Protein AF-A0A965Y4S5-F1 (afdb_monomer)

Radius of gyration: 20.22 Å; Cα contacts (8 Å, |Δi|>4): 336; chains: 1; bounding box: 55×34×56 Å

Secondary structure (DSSP, 8-state):
-HHHHHHHHHHHHHHHHHHTT------EE--HHHHHHSPPPTT--EE---GGGT--HHHHHHHS-STT----EEEEEEE-SSSSEEEES--TTTS-S----SSTT--SSS-EESS-TT-B--EE-SS-EEEEPPTT------TT-EEEEE-S-HHHHHTT-SEEEEEETTEEEEEEE-TTTT---

Solvent-accessible surface area (backbone atoms only — not comparable to full-atom values): 10701 Å² total; per-residue (Å²): 111,72,50,60,53,54,51,50,53,50,39,52,52,44,51,54,39,41,77,70,74,40,88,65,92,74,34,73,46,67,39,42,70,39,66,75,74,49,85,84,59,88,71,57,71,45,76,57,60,66,58,68,84,28,29,19,45,17,55,19,56,67,73,74,46,64,84,67,40,69,43,62,46,83,31,36,28,72,43,63,93,45,99,46,38,41,31,31,64,44,8,42,69,58,35,52,80,77,59,48,82,64,76,71,40,42,42,75,53,55,21,25,32,65,95,44,65,91,41,38,27,74,45,75,43,64,55,32,23,28,33,67,58,65,86,90,65,82,78,83,85,52,76,72,41,76,47,47,28,24,32,41,52,45,71,68,30,54,52,63,36,69,59,46,76,43,68,56,98,91,37,77,79,47,76,46,71,40,86,65,51,82,72,83,125

Structure (mmCIF, N/CA/C/O backbone):
data_AF-A0A965Y4S5-F1
#
_entry.id   AF-A0A965Y4S5-F1
#
loop_
_atom_site.group_PDB
_atom_site.id
_atom_site.type_symbol
_atom_site.label_atom_id
_atom_site.label_alt_id
_atom_site.label_comp_id
_atom_site.label_asym_id
_atom_site.label_entity_id
_atom_site.label_seq_id
_atom_site.pdbx_PDB_ins_code
_atom_site.Cartn_x
_atom_site.Cartn_y
_atom_site.Cartn_z
_atom_site.occupancy
_atom_site.B_iso_or_equiv
_atom_site.auth_seq_id
_atom_site.auth_comp_id
_atom_site.auth_asym_id
_atom_site.auth_atom_id
_atom_site.pdbx_PDB_model_num
ATOM 1 N N . ALA A 1 1 ? 2.319 9.062 20.937 1.00 60.31 1 ALA A N 1
ATOM 2 C CA . ALA A 1 1 ? 1.950 10.467 21.260 1.00 60.31 1 ALA A CA 1
ATOM 3 C C . ALA A 1 1 ? 0.593 10.865 20.664 1.00 60.31 1 ALA A C 1
ATOM 5 O O . ALA A 1 1 ? -0.321 11.102 21.436 1.00 60.31 1 ALA A O 1
ATOM 6 N N . VAL A 1 2 ? 0.411 10.870 19.332 1.00 65.44 2 VAL A N 1
ATOM 7 C CA . VAL A 1 2 ? -0.893 11.200 18.701 1.00 65.44 2 VAL A CA 1
ATOM 8 C C . VAL A 1 2 ? -1.958 10.116 18.933 1.00 65.44 2 VAL A C 1
ATOM 10 O O . VAL A 1 2 ? -3.099 10.440 19.243 1.00 65.44 2 VAL A O 1
ATOM 13 N N . ASN A 1 3 ? -1.586 8.829 18.855 1.00 78.38 3 ASN A N 1
ATOM 14 C CA . ASN A 1 3 ? -2.525 7.727 19.093 1.00 78.38 3 ASN A CA 1
ATOM 15 C C . ASN A 1 3 ? -3.115 7.768 20.512 1.00 78.38 3 ASN A C 1
ATOM 17 O O . ASN A 1 3 ? -4.330 7.841 20.674 1.00 78.38 3 ASN A O 1
ATOM 21 N N . ARG A 1 4 ? -2.259 7.793 21.537 1.00 87.06 4 ARG A N 1
ATOM 22 C CA . ARG A 1 4 ? -2.698 7.850 22.935 1.00 87.06 4 ARG A CA 1
ATOM 23 C C . ARG A 1 4 ? -3.633 9.030 23.227 1.00 87.06 4 ARG A C 1
ATOM 25 O O . ARG A 1 4 ? -4.708 8.801 23.765 1.00 87.06 4 ARG A O 1
ATOM 32 N N . ALA A 1 5 ? -3.283 10.235 22.776 1.00 89.38 5 ALA A N 1
ATOM 33 C CA . ALA A 1 5 ? -4.125 11.417 22.957 1.00 89.38 5 ALA A CA 1
ATOM 34 C C . ALA A 1 5 ? -5.516 11.256 22.312 1.00 89.38 5 ALA A C 1
ATOM 36 O O . ALA A 1 5 ? -6.520 11.673 22.888 1.00 89.38 5 ALA A O 1
ATOM 37 N N . SER A 1 6 ? -5.600 10.613 21.137 1.00 90.19 6 SER A N 1
ATOM 38 C CA . SER A 1 6 ? -6.890 10.343 20.486 1.00 90.19 6 SER A CA 1
ATOM 39 C C . SER A 1 6 ? -7.758 9.359 21.277 1.00 90.19 6 SER A C 1
ATOM 41 O O . SER A 1 6 ? -8.968 9.550 21.367 1.00 90.19 6 SER A O 1
ATOM 43 N N . GLN A 1 7 ? -7.147 8.341 21.893 1.00 93.25 7 GLN A N 1
ATOM 44 C CA . GLN A 1 7 ? -7.867 7.386 22.735 1.00 93.25 7 GLN A CA 1
ATOM 45 C C . GLN A 1 7 ? -8.327 8.032 24.047 1.00 93.25 7 GLN A C 1
ATOM 47 O O . GLN A 1 7 ? -9.488 7.870 24.410 1.00 93.25 7 GLN A O 1
ATOM 52 N N . GLU A 1 8 ? -7.458 8.802 24.713 1.00 95.00 8 GLU A N 1
ATOM 53 C CA . GLU A 1 8 ? -7.789 9.556 25.935 1.00 95.00 8 GLU A CA 1
ATOM 54 C C . GLU A 1 8 ? -8.977 10.492 25.678 1.00 95.00 8 GLU A C 1
ATOM 56 O O . GLU A 1 8 ? -9.989 10.397 26.363 1.00 95.00 8 GLU A O 1
ATOM 61 N N . THR A 1 9 ? -8.928 11.275 24.595 1.00 95.88 9 THR A N 1
ATOM 62 C CA . THR A 1 9 ? -10.023 12.184 24.206 1.00 95.88 9 THR A CA 1
ATOM 63 C C . THR A 1 9 ? -11.358 11.452 24.028 1.00 95.88 9 THR A C 1
ATOM 65 O O . THR A 1 9 ? -12.402 11.931 24.476 1.00 95.88 9 THR A O 1
ATOM 68 N N . MET A 1 10 ? -11.352 10.291 23.365 1.00 96.62 10 MET A N 1
ATOM 69 C CA . MET A 1 10 ? -12.570 9.515 23.108 1.00 96.62 10 MET A CA 1
ATOM 70 C C . MET A 1 10 ? -13.148 8.905 24.390 1.00 96.62 10 MET A C 1
ATOM 72 O O . MET A 1 10 ? -14.364 8.938 24.585 1.00 96.62 10 MET A O 1
ATOM 76 N N . VAL A 1 11 ? -12.291 8.381 25.271 1.00 97.12 11 VAL A N 1
ATOM 77 C CA . VAL A 1 11 ? -12.704 7.816 26.564 1.00 97.12 11 VAL A CA 1
ATOM 78 C C . VAL A 1 11 ? -13.247 8.911 27.483 1.00 97.12 11 VAL A C 1
ATOM 80 O O . VAL A 1 11 ? -14.359 8.771 27.988 1.00 97.12 11 VAL A O 1
ATOM 83 N N . GLU A 1 12 ? -12.536 10.032 27.619 1.00 98.00 12 GLU A N 1
ATOM 84 C CA . GLU A 1 12 ? -12.975 11.182 28.420 1.00 98.00 12 GLU A CA 1
ATOM 85 C C . GLU A 1 12 ? -14.318 11.733 27.923 1.00 98.00 12 GLU A C 1
ATOM 87 O O . GLU A 1 12 ? -15.231 11.980 28.710 1.00 98.00 12 GLU A O 1
ATOM 92 N N . THR A 1 13 ? -14.492 11.859 26.603 1.00 98.19 13 THR A N 1
ATOM 93 C CA . THR A 1 13 ? -15.765 12.304 26.013 1.00 98.19 13 THR A CA 1
ATOM 94 C C . THR A 1 13 ? -16.909 11.347 26.362 1.00 98.19 13 THR A C 1
ATOM 96 O O . THR A 1 13 ? -18.003 11.789 26.719 1.00 98.19 13 THR A O 1
ATOM 99 N N . ALA A 1 14 ? -16.671 10.035 26.300 1.00 98.38 14 ALA A N 1
ATOM 100 C CA . ALA A 1 14 ? -17.674 9.038 26.661 1.00 98.38 14 ALA A CA 1
ATOM 101 C C . ALA A 1 14 ? -18.039 9.089 28.153 1.00 98.38 14 ALA A C 1
ATOM 103 O O . ALA A 1 14 ? -19.212 8.961 28.506 1.00 98.38 14 ALA A O 1
ATOM 104 N N . GLU A 1 15 ? -17.062 9.302 29.035 1.00 98.12 15 GLU A N 1
ATOM 105 C CA . GLU A 1 15 ? -17.292 9.481 30.471 1.00 98.12 15 GLU A CA 1
ATOM 106 C C . GLU A 1 15 ? -18.105 10.746 30.769 1.00 98.12 15 GLU A C 1
ATOM 108 O O . GLU A 1 15 ? -19.061 10.690 31.547 1.00 98.12 15 GLU A O 1
ATOM 113 N N . LEU A 1 16 ? -17.806 11.861 30.094 1.00 98.50 16 LEU A N 1
ATOM 114 C CA . LEU A 1 16 ? -18.570 13.106 30.215 1.00 98.50 16 LEU A CA 1
ATOM 115 C C . LEU A 1 16 ? -20.037 12.915 29.804 1.00 98.50 16 LEU A C 1
ATOM 117 O O . LEU A 1 16 ? -20.942 13.323 30.540 1.00 98.50 16 LEU A O 1
ATOM 121 N N . LEU A 1 17 ? -20.289 12.240 28.679 1.00 98.50 17 LEU A N 1
ATOM 122 C CA . LEU A 1 17 ? -21.644 11.908 28.225 1.00 98.50 17 LEU A CA 1
ATOM 123 C C . LEU A 1 17 ? -22.384 11.027 29.243 1.00 98.50 17 LEU A C 1
ATOM 125 O O . LEU A 1 17 ? -23.501 11.364 29.646 1.00 98.50 17 LEU A O 1
ATOM 129 N N . ARG A 1 18 ? -21.737 9.962 29.737 1.00 98.12 18 ARG A N 1
ATOM 130 C CA . ARG A 1 18 ? -22.305 9.061 30.756 1.00 98.12 18 ARG A CA 1
ATOM 131 C C . ARG A 1 18 ? -22.636 9.799 32.053 1.00 98.12 18 ARG A C 1
ATOM 133 O O . ARG A 1 18 ? -23.714 9.597 32.607 1.00 98.12 18 ARG A O 1
ATOM 140 N N . SER A 1 19 ? -21.757 10.694 32.510 1.00 98.19 19 SER A N 1
ATOM 141 C CA . SER A 1 19 ? -21.989 11.514 33.711 1.00 98.19 19 SER A CA 1
ATOM 142 C C . SER A 1 19 ? -23.167 12.484 33.559 1.00 98.19 19 SER A C 1
ATOM 144 O O . SER A 1 19 ? -23.807 12.844 34.544 1.00 98.19 19 SER A O 1
ATOM 146 N N . SER A 1 20 ? -23.503 12.844 32.318 1.00 98.44 20 SER A N 1
ATOM 147 C CA . SER A 1 20 ? -24.652 13.685 31.969 1.00 98.44 20 SER A CA 1
ATOM 148 C C . SER A 1 20 ? -25.943 12.882 31.749 1.00 98.44 20 SER A C 1
ATOM 150 O O . SER A 1 20 ? -26.941 13.435 31.290 1.00 98.44 20 SER A O 1
ATOM 152 N N . GLY A 1 21 ? -25.943 11.576 32.043 1.00 98.38 21 GLY A N 1
ATOM 153 C CA . GLY A 1 21 ? -27.097 10.693 31.857 1.00 98.38 21 GLY A CA 1
ATOM 154 C C . GLY A 1 21 ? -27.322 10.228 30.414 1.00 98.38 21 GLY A C 1
ATOM 155 O O . GLY A 1 21 ? -28.361 9.634 30.133 1.00 98.38 21 GLY A O 1
ATOM 156 N N . ILE A 1 22 ? -26.373 10.473 29.502 1.00 98.56 22 ILE A N 1
ATOM 157 C CA . ILE A 1 22 ? -26.434 10.006 28.111 1.00 98.56 22 ILE A CA 1
ATOM 158 C C . ILE A 1 22 ? -25.683 8.669 28.019 1.00 98.56 22 ILE A C 1
ATOM 160 O O . ILE A 1 22 ? -24.466 8.643 28.219 1.00 98.56 22 ILE A O 1
ATOM 164 N N . PRO A 1 23 ? -26.364 7.545 27.730 1.00 97.75 23 PRO A N 1
ATOM 165 C CA . PRO A 1 23 ? -25.697 6.255 27.624 1.00 97.75 23 PRO A CA 1
ATOM 166 C C . PRO A 1 23 ? -24.760 6.229 26.411 1.00 97.75 23 PRO A C 1
ATOM 168 O O . PRO A 1 23 ? -25.140 6.599 25.302 1.00 97.75 23 PRO A O 1
ATOM 171 N N . VAL A 1 24 ? -23.533 5.758 26.635 1.00 98.00 24 VAL A N 1
ATOM 172 C CA . VAL A 1 24 ? -22.548 5.476 25.585 1.00 98.00 24 VAL A CA 1
ATOM 173 C C . VAL A 1 24 ? -22.143 4.018 25.722 1.00 98.00 24 VAL A C 1
ATOM 175 O O . VAL A 1 24 ? -21.459 3.654 26.683 1.00 98.00 24 VAL A O 1
ATOM 178 N N . GLU A 1 25 ? -22.593 3.190 24.787 1.00 96.44 25 GLU A N 1
ATOM 179 C CA . GLU A 1 25 ? -22.314 1.749 24.765 1.00 96.44 25 GLU A CA 1
ATOM 180 C C . GLU A 1 25 ? -20.961 1.443 24.120 1.00 96.44 25 GLU A C 1
ATOM 182 O O . GLU A 1 25 ? -20.282 0.504 24.527 1.00 96.44 25 GLU A O 1
ATOM 187 N N . GLU A 1 26 ? -20.538 2.282 23.174 1.00 97.56 26 GLU A N 1
ATOM 188 C CA . GLU A 1 26 ? -19.364 2.037 22.350 1.00 97.56 26 GLU A CA 1
ATOM 189 C C . GLU A 1 26 ? -18.422 3.246 22.318 1.00 97.56 26 GLU A C 1
ATOM 191 O O . GLU A 1 26 ? -18.837 4.385 22.102 1.00 97.56 26 GLU A O 1
ATOM 196 N N . VAL A 1 27 ? -17.130 2.985 22.511 1.00 97.31 27 VAL A N 1
ATOM 197 C CA . VAL A 1 27 ? -16.035 3.932 22.298 1.00 97.31 27 VAL A CA 1
ATOM 198 C C . VAL A 1 27 ? -15.100 3.307 21.278 1.00 97.31 27 VAL A C 1
ATOM 200 O O . VAL A 1 27 ? -14.287 2.440 21.602 1.00 97.31 27 VAL A O 1
ATOM 203 N N . SER A 1 28 ? -15.245 3.736 20.030 1.00 95.19 28 SER A N 1
ATOM 204 C CA . SER A 1 28 ? -14.537 3.132 18.911 1.00 95.19 28 SER A CA 1
ATOM 205 C C . SER A 1 28 ? -13.405 4.035 18.422 1.00 95.19 28 SER A C 1
ATOM 207 O O . SER A 1 28 ? -13.614 5.209 18.093 1.00 95.19 28 SER A O 1
ATOM 209 N N . VAL A 1 29 ? -12.200 3.484 18.286 1.00 92.88 29 VAL A N 1
ATOM 210 C CA . VAL A 1 29 ? -10.989 4.204 17.846 1.00 92.88 29 VAL A CA 1
ATOM 211 C C . VAL A 1 29 ? -10.278 3.435 16.737 1.00 92.88 29 VAL A C 1
ATOM 213 O O . VAL A 1 29 ? -10.571 2.274 16.483 1.00 92.88 29 VAL A O 1
ATOM 216 N N . GLY A 1 30 ? -9.301 4.042 16.070 1.00 87.25 30 GLY A N 1
ATOM 217 C CA . GLY A 1 30 ? -8.352 3.249 15.294 1.00 87.25 30 GLY A CA 1
ATOM 218 C C . GLY A 1 30 ? -7.796 3.922 14.055 1.00 87.25 30 GLY A C 1
ATOM 219 O O . GLY A 1 30 ? -8.471 4.636 13.322 1.00 87.25 30 GLY A O 1
ATOM 220 N N . SER A 1 31 ? -6.533 3.605 13.823 1.00 88.94 31 SER A N 1
ATOM 221 C CA . SER A 1 31 ? -5.851 3.665 12.540 1.00 88.94 31 SER A CA 1
ATOM 222 C C . SER A 1 31 ? -4.858 2.498 12.523 1.00 88.94 31 SER A C 1
ATOM 224 O O . SER A 1 31 ? -4.472 2.009 13.590 1.00 88.94 31 SER A O 1
ATOM 226 N N . THR A 1 32 ? -4.435 2.027 11.349 1.00 90.88 32 THR A N 1
ATOM 227 C CA . THR A 1 32 ? -3.393 0.988 11.286 1.00 90.88 32 THR A CA 1
ATOM 228 C C . THR A 1 32 ? -2.092 1.426 11.982 1.00 90.88 32 THR A C 1
ATOM 230 O O . THR A 1 32 ? -1.655 0.682 12.858 1.00 90.88 32 THR A O 1
ATOM 233 N N . PRO A 1 33 ? -1.528 2.631 11.736 1.00 85.38 33 PRO A N 1
ATOM 234 C CA . PRO A 1 33 ? -0.341 3.094 12.460 1.00 85.38 33 PRO A CA 1
ATOM 235 C C . PRO A 1 33 ? -0.531 3.132 13.978 1.00 85.38 33 PRO A C 1
ATOM 237 O O . PRO A 1 33 ? 0.357 2.736 14.724 1.00 85.38 33 PRO A O 1
ATOM 240 N N . SER A 1 34 ? -1.697 3.596 14.442 1.00 80.06 34 SER A N 1
ATOM 241 C CA . SER A 1 34 ? -2.014 3.693 15.868 1.00 80.06 34 SER A CA 1
ATOM 242 C C . SER A 1 34 ? -1.844 2.346 16.572 1.00 80.06 34 SER A C 1
ATOM 244 O O . SER A 1 34 ? -1.124 2.250 17.563 1.00 80.06 34 SER A O 1
ATOM 246 N N . LEU A 1 35 ? -2.463 1.295 16.036 1.00 80.31 35 LEU A N 1
ATOM 247 C CA . LEU A 1 35 ? -2.460 -0.026 16.671 1.00 80.31 35 LEU A CA 1
ATOM 248 C C . LEU A 1 35 ? -1.119 -0.757 16.568 1.00 80.31 35 LEU A C 1
ATOM 250 O O . LEU A 1 35 ? -0.881 -1.690 17.326 1.00 80.31 35 LEU A O 1
ATOM 254 N N . LEU A 1 36 ? -0.251 -0.343 15.644 1.00 79.38 36 LEU A N 1
ATOM 255 C CA . LEU A 1 36 ? 1.108 -0.872 15.533 1.00 79.38 36 LEU A CA 1
ATOM 256 C C . LEU A 1 36 ? 2.059 -0.270 16.579 1.00 79.38 36 LEU A C 1
ATOM 258 O O . LEU A 1 36 ? 3.088 -0.872 16.870 1.00 79.38 36 LEU A O 1
ATOM 262 N N . LEU A 1 37 ? 1.738 0.911 17.119 1.00 77.62 37 LEU A N 1
ATOM 263 C CA . LEU A 1 37 ? 2.655 1.697 17.950 1.00 77.62 37 LEU A CA 1
ATOM 264 C C . LEU A 1 37 ? 2.334 1.682 19.448 1.00 77.62 37 LEU A C 1
ATOM 266 O O . LEU A 1 37 ? 3.260 1.676 20.252 1.00 77.62 37 LEU A O 1
ATOM 270 N N . ASP A 1 38 ? 1.056 1.706 19.834 1.00 79.62 38 ASP A N 1
ATOM 271 C CA . ASP A 1 38 ? 0.640 1.753 21.243 1.00 79.62 38 ASP A CA 1
ATOM 272 C C . ASP A 1 38 ? -0.489 0.741 21.516 1.00 79.62 38 ASP A C 1
ATOM 274 O O . ASP A 1 38 ? -1.216 0.324 20.614 1.00 79.62 38 ASP A O 1
ATOM 278 N N . GLY A 1 39 ? -0.670 0.388 22.791 1.00 85.75 39 GLY A N 1
ATOM 279 C CA . GLY A 1 39 ? -1.794 -0.431 23.243 1.00 85.75 39 GLY A CA 1
ATOM 280 C C . GLY A 1 39 ? -3.150 0.284 23.176 1.00 85.75 39 GLY A C 1
ATOM 281 O O . GLY A 1 39 ? -3.249 1.495 22.958 1.00 85.75 39 GLY A O 1
ATOM 282 N N . VAL A 1 40 ? -4.208 -0.494 23.401 1.00 90.75 40 VAL A N 1
ATOM 283 C CA . VAL A 1 40 ? -5.589 -0.007 23.494 1.00 90.75 40 VAL A CA 1
ATOM 284 C C . VAL A 1 40 ? -5.898 0.346 24.950 1.00 90.75 40 VAL A C 1
ATOM 286 O O . VAL A 1 40 ? -5.684 -0.473 25.845 1.00 90.75 40 VAL A O 1
ATOM 289 N N . LEU A 1 41 ? -6.364 1.570 25.199 1.00 92.38 41 LEU A N 1
ATOM 290 C CA . LEU A 1 41 ? -6.721 2.041 26.536 1.00 92.38 41 LEU A CA 1
ATOM 291 C C . LEU A 1 41 ? -7.990 1.359 27.053 1.00 92.38 41 LEU A C 1
ATOM 293 O O . LEU A 1 41 ? -8.915 1.057 26.301 1.00 92.38 41 LEU A O 1
ATOM 297 N N . SER A 1 42 ? -8.052 1.181 28.374 1.00 93.88 42 SER A N 1
ATOM 298 C CA . SER A 1 42 ? -9.291 0.787 29.046 1.00 93.88 42 SER A CA 1
ATOM 299 C C . SER A 1 42 ? -10.399 1.801 28.746 1.00 93.88 42 SER A C 1
ATOM 301 O O . SER A 1 42 ? -10.149 3.004 28.740 1.00 93.88 42 SER A O 1
ATOM 303 N N . GLY A 1 43 ? -11.614 1.314 28.496 1.00 94.31 43 GLY A N 1
ATOM 304 C CA . GLY A 1 43 ? -12.762 2.137 28.105 1.00 94.31 43 GLY A CA 1
ATOM 305 C C . GLY A 1 43 ? -13.006 2.200 26.595 1.00 94.31 43 GLY A C 1
ATOM 306 O O . GLY A 1 43 ? -14.138 2.468 26.201 1.00 94.31 43 GLY A O 1
ATOM 307 N N . VAL A 1 44 ? -12.004 1.884 25.764 1.00 95.31 44 VAL A N 1
ATOM 308 C CA . VAL A 1 44 ? -12.193 1.609 24.331 1.00 95.31 44 VAL A CA 1
ATOM 309 C C . VAL A 1 44 ? -12.843 0.236 24.162 1.00 95.31 44 VAL A C 1
ATOM 311 O O . VAL A 1 44 ? -12.405 -0.742 24.766 1.00 95.31 44 VAL A O 1
ATOM 314 N N . THR A 1 45 ? -13.875 0.157 23.325 1.00 96.44 45 THR A N 1
ATOM 315 C CA . THR A 1 45 ? -14.653 -1.072 23.093 1.00 96.44 45 THR A CA 1
ATOM 316 C C . THR A 1 45 ? -14.470 -1.646 21.689 1.00 96.44 45 THR A C 1
ATOM 318 O O . THR A 1 45 ? -14.675 -2.841 21.503 1.00 96.44 45 THR A O 1
ATOM 321 N N . GLU A 1 46 ? -14.066 -0.829 20.711 1.00 95.00 46 GLU A N 1
ATOM 322 C CA . GLU A 1 46 ? -13.852 -1.251 19.320 1.00 95.00 46 GLU A CA 1
ATOM 323 C C . GLU A 1 46 ? -12.579 -0.612 18.729 1.00 95.00 46 GLU A C 1
ATOM 325 O O . GLU A 1 46 ? -12.245 0.545 19.009 1.00 95.00 46 GLU A O 1
ATOM 330 N N . ILE A 1 47 ? -11.878 -1.379 17.882 1.00 93.06 47 ILE A N 1
ATOM 331 C CA . ILE A 1 47 ? -10.766 -0.910 17.047 1.00 93.06 47 ILE A CA 1
ATOM 332 C C . ILE A 1 47 ? -11.109 -1.014 15.553 1.00 93.06 47 ILE A C 1
ATOM 334 O O . ILE A 1 47 ? -11.621 -2.036 15.104 1.00 93.06 47 ILE A O 1
ATOM 338 N N . ARG A 1 48 ? -10.770 0.011 14.757 1.00 93.31 48 ARG A N 1
ATOM 339 C CA . ARG A 1 48 ? -11.102 0.086 13.316 1.00 93.31 48 ARG A CA 1
ATOM 340 C C . ARG A 1 48 ? -9.886 0.231 12.379 1.00 93.31 48 ARG A C 1
ATOM 342 O O . ARG A 1 48 ? -9.820 1.195 11.611 1.00 93.31 48 ARG A O 1
ATOM 349 N N . PRO A 1 49 ? -8.878 -0.661 12.419 1.00 92.88 49 PRO A N 1
ATOM 350 C CA . PRO A 1 49 ? -7.819 -0.649 11.414 1.00 92.88 49 PRO A CA 1
ATOM 351 C C . PRO A 1 49 ? -8.325 -1.199 10.074 1.00 92.88 49 PRO A C 1
ATOM 353 O O . PRO A 1 49 ? -9.125 -2.129 10.035 1.00 92.88 49 PRO A O 1
ATOM 356 N N . GLY A 1 50 ? -7.809 -0.656 8.970 1.00 94.06 50 GLY A N 1
ATOM 357 C CA . GLY A 1 50 ? -8.166 -1.100 7.616 1.00 94.06 50 GLY A CA 1
ATOM 358 C C . GLY A 1 50 ? -6.951 -1.565 6.821 1.00 94.06 50 GLY A C 1
ATOM 359 O O . GLY A 1 50 ? -6.858 -2.728 6.445 1.00 94.06 50 GLY A O 1
ATOM 360 N N . THR A 1 51 ? 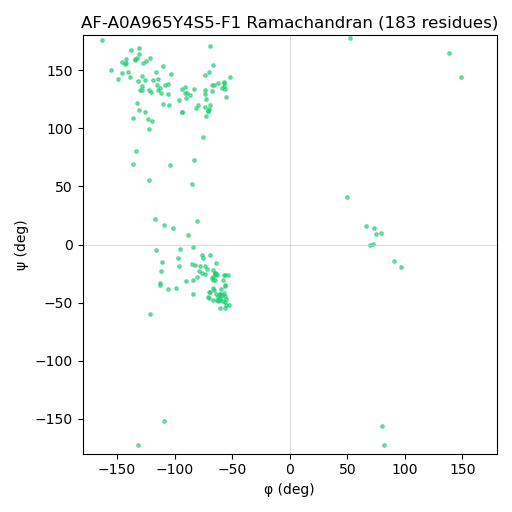-5.980 -0.669 6.627 1.00 95.44 51 THR A N 1
ATOM 361 C CA . THR A 1 51 ? -4.794 -0.905 5.787 1.00 95.44 51 THR A CA 1
ATOM 362 C C . THR A 1 51 ? -3.970 -2.121 6.212 1.00 95.44 51 THR A C 1
ATOM 364 O O . THR A 1 51 ? -3.322 -2.723 5.367 1.00 95.44 51 THR A O 1
ATOM 367 N N . TYR A 1 52 ? -4.022 -2.522 7.487 1.00 94.50 52 TYR A N 1
ATOM 368 C CA . TYR A 1 52 ? -3.206 -3.604 8.062 1.00 94.50 52 TYR A CA 1
ATOM 369 C C . TYR A 1 52 ? -3.284 -4.946 7.314 1.00 94.50 52 TYR A C 1
ATOM 371 O O . TYR A 1 52 ? -2.337 -5.721 7.376 1.00 94.50 52 TYR A O 1
ATOM 379 N N . VAL A 1 53 ? -4.389 -5.222 6.608 1.00 95.75 53 VAL A N 1
ATOM 380 C CA . VAL A 1 53 ? -4.562 -6.464 5.836 1.00 95.75 53 VAL A CA 1
ATOM 381 C C . VAL A 1 53 ? -3.621 -6.548 4.629 1.00 95.75 53 VAL A C 1
ATOM 383 O O . VAL A 1 53 ? -3.237 -7.641 4.221 1.00 95.75 53 VAL A O 1
ATOM 386 N N . PHE A 1 54 ? -3.244 -5.400 4.064 1.00 96.88 54 PHE A N 1
ATOM 387 C CA . PHE A 1 54 ? -2.341 -5.312 2.917 1.00 96.88 54 PHE A CA 1
ATOM 388 C C . PHE A 1 54 ? -1.000 -4.683 3.266 1.00 96.88 54 PHE A C 1
ATOM 390 O O . PHE A 1 54 ? 0.009 -5.056 2.671 1.00 96.88 54 PHE A O 1
ATOM 397 N N . MET A 1 55 ? -1.002 -3.734 4.204 1.00 96.50 55 MET A N 1
ATOM 398 C CA . MET A 1 55 ? 0.064 -2.758 4.413 1.00 96.50 55 MET A CA 1
ATOM 399 C C . MET A 1 55 ? 0.419 -2.028 3.107 1.00 96.50 55 MET A C 1
ATOM 401 O O . MET A 1 55 ? -0.178 -2.244 2.053 1.00 96.50 55 MET A O 1
ATOM 405 N N . ASP A 1 56 ? 1.346 -1.086 3.183 1.00 96.81 56 ASP A N 1
ATOM 406 C CA . ASP A 1 56 ? 1.842 -0.334 2.037 1.00 96.81 56 ASP A CA 1
ATOM 407 C C . ASP A 1 56 ? 3.164 0.353 2.406 1.00 96.81 56 ASP A C 1
ATOM 409 O O . ASP A 1 56 ? 3.635 0.255 3.547 1.00 96.81 56 ASP A O 1
ATOM 413 N N . ALA A 1 57 ? 3.803 1.020 1.442 1.00 96.12 57 ALA A N 1
ATOM 414 C CA . ALA A 1 57 ? 5.088 1.663 1.695 1.00 96.12 57 ALA A CA 1
ATOM 415 C C . ALA A 1 57 ? 4.989 2.809 2.718 1.00 96.12 57 ALA A C 1
ATOM 417 O O . ALA A 1 57 ? 5.983 3.086 3.393 1.00 96.12 57 ALA A O 1
ATOM 418 N N . ASP A 1 58 ? 3.815 3.424 2.876 1.00 95.19 58 ASP A N 1
ATOM 419 C CA . ASP A 1 58 ? 3.553 4.436 3.900 1.00 95.19 58 ASP A CA 1
ATOM 420 C C . ASP A 1 58 ? 3.517 3.789 5.302 1.00 95.19 58 ASP A C 1
ATOM 422 O O . ASP A 1 58 ? 4.196 4.257 6.220 1.00 95.19 58 ASP A O 1
ATOM 426 N N . GLN A 1 59 ? 2.815 2.658 5.476 1.00 94.38 59 GLN A N 1
ATOM 427 C CA . GLN A 1 59 ? 2.829 1.893 6.736 1.00 94.38 59 GLN A CA 1
ATOM 428 C C . GLN A 1 59 ? 4.209 1.292 7.058 1.00 94.38 59 GLN A C 1
ATOM 430 O O . GLN A 1 59 ? 4.572 1.148 8.230 1.00 94.38 59 GLN A O 1
ATOM 435 N N . ALA A 1 60 ? 5.005 0.952 6.042 1.00 95.12 60 ALA A N 1
ATOM 436 C CA . ALA A 1 60 ? 6.364 0.444 6.224 1.00 95.12 60 ALA A CA 1
ATOM 437 C C . ALA A 1 60 ? 7.302 1.470 6.887 1.00 95.12 60 ALA A C 1
ATOM 439 O O . ALA A 1 60 ? 8.236 1.076 7.583 1.00 95.12 60 ALA A O 1
ATOM 440 N N . GLN A 1 61 ? 7.035 2.777 6.747 1.00 93.00 61 GLN A N 1
ATOM 441 C CA . GLN A 1 61 ? 7.808 3.812 7.453 1.00 93.00 61 GLN A CA 1
ATOM 442 C C . GLN A 1 61 ? 7.603 3.752 8.971 1.00 93.00 61 GLN A C 1
ATOM 444 O O . GLN A 1 61 ? 8.496 4.113 9.732 1.00 93.00 61 GLN A O 1
ATOM 449 N N . VAL A 1 62 ? 6.438 3.265 9.409 1.00 91.94 62 VAL A N 1
ATOM 450 C CA . VAL A 1 62 ? 6.086 3.131 10.828 1.00 91.94 62 VAL A CA 1
ATOM 451 C C . VAL A 1 62 ? 6.636 1.833 11.412 1.00 91.94 62 VAL A C 1
ATOM 453 O O . VAL A 1 62 ? 7.155 1.830 12.524 1.00 91.94 62 VAL A O 1
ATOM 456 N N . THR A 1 63 ? 6.537 0.727 10.670 1.00 92.25 63 THR A N 1
ATOM 457 C CA . THR A 1 63 ? 7.011 -0.592 11.132 1.00 92.25 63 THR A CA 1
ATOM 458 C C . THR A 1 63 ? 8.510 -0.807 10.939 1.00 92.25 63 THR A C 1
ATOM 460 O O . THR A 1 63 ? 9.080 -1.710 11.546 1.00 92.25 63 THR A O 1
ATOM 463 N N . GLY A 1 64 ? 9.158 -0.003 10.092 1.00 93.50 64 GLY A N 1
ATOM 464 C CA . GLY A 1 64 ? 10.573 -0.143 9.753 1.00 93.50 64 GLY A CA 1
ATOM 465 C C . GLY A 1 64 ? 10.880 -1.311 8.810 1.00 93.50 64 GLY A C 1
ATOM 466 O O . GLY A 1 64 ? 12.051 -1.614 8.591 1.00 93.50 64 GLY A O 1
ATOM 467 N N . THR A 1 65 ? 9.865 -1.972 8.245 1.00 94.88 65 THR A N 1
ATOM 468 C CA . THR A 1 65 ? 10.038 -3.099 7.319 1.00 94.88 65 THR A CA 1
ATOM 469 C C . THR A 1 65 ? 8.955 -3.122 6.242 1.00 94.88 65 THR A C 1
ATOM 471 O O . THR A 1 65 ? 7.808 -2.746 6.475 1.00 94.88 65 THR A O 1
ATOM 474 N N . TYR A 1 66 ? 9.319 -3.602 5.052 1.00 96.81 66 TYR A N 1
ATOM 475 C CA . TYR A 1 66 ? 8.397 -3.825 3.934 1.00 96.81 66 TYR A CA 1
ATOM 476 C C . TYR A 1 66 ? 7.890 -5.272 3.861 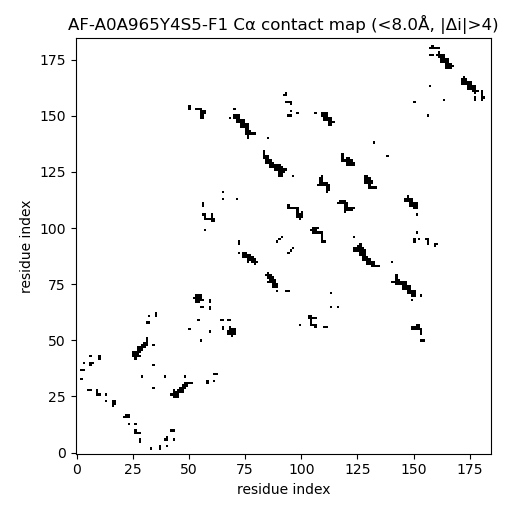1.00 96.81 66 TYR A C 1
ATOM 478 O O . TYR A 1 66 ? 7.041 -5.572 3.029 1.00 96.81 66 TYR A O 1
ATOM 486 N N . GLU A 1 67 ? 8.374 -6.164 4.730 1.00 95.69 67 GLU A N 1
ATOM 487 C CA . GLU A 1 67 ? 8.037 -7.597 4.727 1.00 95.69 67 GLU A CA 1
ATOM 488 C C . GLU A 1 67 ? 6.527 -7.858 4.823 1.00 95.69 67 GLU A C 1
ATOM 490 O O . GLU A 1 67 ? 6.005 -8.778 4.199 1.00 95.69 67 GLU A O 1
ATOM 495 N N . PHE A 1 68 ? 5.810 -7.009 5.561 1.00 95.25 68 PHE A N 1
ATOM 496 C CA . PHE A 1 68 ? 4.367 -7.138 5.756 1.00 95.25 68 PHE A CA 1
ATOM 497 C C . PHE A 1 68 ? 3.529 -6.527 4.622 1.00 95.25 68 PHE A C 1
ATOM 499 O O . PHE A 1 68 ? 2.305 -6.610 4.670 1.00 95.25 68 PHE A O 1
ATOM 506 N N . CYS A 1 69 ? 4.156 -5.919 3.607 1.00 97.44 69 CYS A N 1
ATOM 507 C CA . CYS A 1 69 ? 3.467 -5.370 2.438 1.00 97.44 69 CYS A CA 1
ATOM 508 C C . CYS A 1 69 ? 3.020 -6.495 1.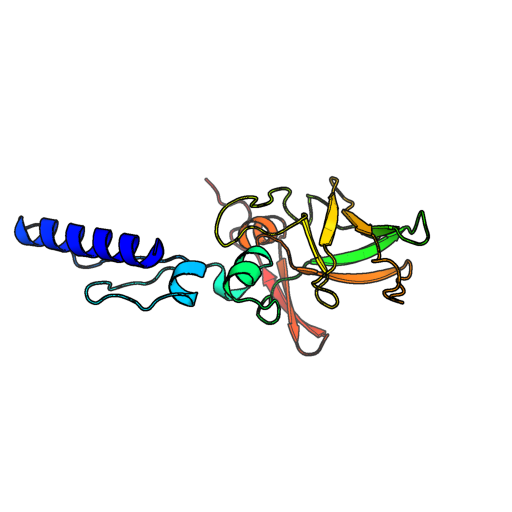499 1.00 97.44 69 CYS A C 1
ATOM 510 O O . CYS A 1 69 ? 3.755 -6.928 0.612 1.00 97.44 69 CYS A O 1
ATOM 512 N N . ALA A 1 70 ? 1.790 -6.960 1.700 1.00 97.69 70 ALA A N 1
ATOM 513 C CA . ALA A 1 70 ? 1.179 -8.032 0.929 1.00 97.69 70 ALA A CA 1
ATOM 514 C C . ALA A 1 70 ? 0.619 -7.563 -0.424 1.00 97.69 70 ALA A C 1
ATOM 516 O O . ALA A 1 70 ? 0.551 -8.359 -1.360 1.00 97.69 70 ALA A O 1
ATOM 517 N N . GLN A 1 71 ? 0.215 -6.292 -0.550 1.00 98.00 71 GLN A N 1
ATOM 518 C CA . GLN A 1 71 ? -0.279 -5.749 -1.817 1.00 98.00 71 GLN A CA 1
ATOM 519 C C . GLN A 1 71 ? 0.868 -5.226 -2.684 1.00 98.00 71 GLN A C 1
ATOM 521 O O . GLN A 1 71 ? 1.650 -4.372 -2.268 1.00 98.00 71 GLN A O 1
ATOM 526 N N . THR A 1 72 ? 0.901 -5.679 -3.935 1.00 98.44 72 THR A N 1
ATOM 527 C CA . THR A 1 72 ? 1.799 -5.173 -4.973 1.00 98.44 72 THR A CA 1
ATOM 528 C C . THR A 1 72 ? 1.051 -4.931 -6.279 1.00 98.44 72 THR A C 1
ATOM 530 O O . THR A 1 72 ? -0.017 -5.489 -6.531 1.00 98.44 72 THR A O 1
ATOM 533 N N . VAL A 1 73 ? 1.628 -4.085 -7.129 1.00 98.56 73 VAL A N 1
ATOM 534 C CA . VAL A 1 73 ? 1.265 -3.941 -8.539 1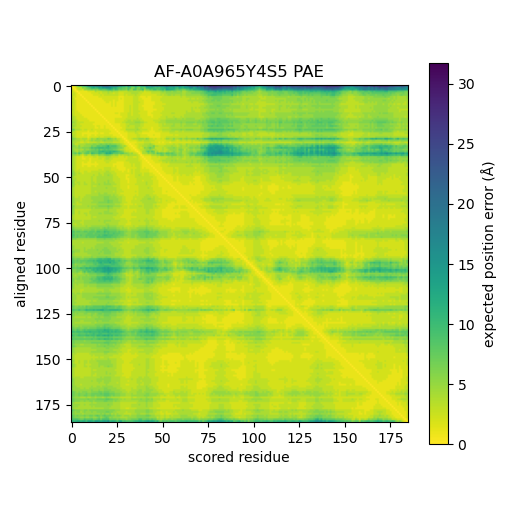.00 98.56 73 VAL A CA 1
ATOM 535 C C . VAL A 1 73 ? 2.347 -4.620 -9.367 1.00 98.56 73 VAL A C 1
ATOM 537 O O . VAL A 1 73 ? 3.517 -4.246 -9.290 1.00 98.56 73 VAL A O 1
ATOM 540 N N . LEU A 1 74 ? 1.964 -5.624 -10.154 1.00 98.62 74 LEU A N 1
ATOM 541 C CA . LEU A 1 74 ? 2.870 -6.289 -11.083 1.00 98.62 74 LEU A CA 1
ATOM 542 C C . LEU A 1 74 ? 3.028 -5.435 -12.346 1.00 98.62 74 LEU A C 1
ATOM 544 O O . LEU A 1 74 ? 2.052 -5.202 -13.054 1.00 98.62 74 LEU A O 1
ATOM 548 N N . ALA A 1 75 ? 4.254 -5.019 -12.643 1.00 98.62 75 ALA A N 1
ATOM 549 C CA . ALA A 1 75 ? 4.597 -4.216 -13.810 1.00 98.62 75 ALA A CA 1
ATOM 550 C C . ALA A 1 75 ? 5.631 -4.923 -14.695 1.00 98.62 75 ALA A C 1
ATOM 552 O O . ALA A 1 75 ? 6.357 -5.817 -14.255 1.00 98.62 75 ALA A O 1
ATOM 553 N N . THR A 1 76 ? 5.716 -4.507 -15.951 1.00 98.88 76 THR A N 1
ATOM 554 C CA . THR A 1 76 ? 6.711 -4.942 -16.931 1.00 98.88 76 THR A CA 1
ATOM 555 C C . THR A 1 76 ? 7.700 -3.822 -17.191 1.00 98.88 76 THR A C 1
ATOM 557 O O . THR A 1 76 ? 7.311 -2.674 -17.405 1.00 98.88 76 THR A O 1
ATOM 560 N N . ILE A 1 77 ? 8.985 -4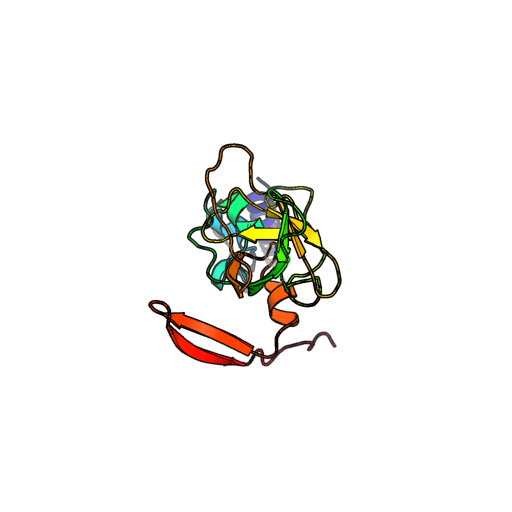.157 -17.272 1.00 98.75 77 ILE A N 1
ATOM 561 C CA . ILE A 1 77 ? 9.978 -3.246 -17.836 1.00 98.75 77 ILE A CA 1
ATOM 562 C C . ILE A 1 77 ? 9.749 -3.144 -19.339 1.00 98.75 77 ILE A C 1
ATOM 564 O O . ILE A 1 77 ? 9.921 -4.125 -20.062 1.00 98.75 77 ILE A O 1
ATOM 568 N N . ILE A 1 78 ? 9.412 -1.954 -19.821 1.00 98.69 78 ILE A N 1
ATOM 569 C CA . ILE A 1 78 ? 9.102 -1.717 -21.238 1.00 98.69 78 ILE A CA 1
ATOM 570 C C . ILE A 1 78 ? 10.150 -0.869 -21.951 1.00 98.69 78 ILE A C 1
ATOM 572 O O . ILE A 1 78 ? 10.190 -0.852 -23.178 1.00 98.69 78 ILE A O 1
ATOM 576 N N . SER A 1 79 ? 11.027 -0.184 -21.213 1.00 98.44 79 SER A N 1
ATOM 577 C CA . SER A 1 79 ? 12.111 0.591 -21.817 1.00 98.44 79 SER A CA 1
ATOM 578 C C . SER A 1 79 ? 13.301 0.784 -20.875 1.00 98.44 79 SER A C 1
ATOM 580 O O . SER A 1 79 ? 13.151 0.846 -19.652 1.00 98.44 79 SER A O 1
ATOM 582 N N . ARG A 1 80 ? 14.490 0.897 -21.477 1.00 97.31 80 ARG A N 1
ATOM 583 C CA . ARG A 1 80 ? 15.762 1.268 -20.839 1.00 97.31 80 ARG A CA 1
ATOM 584 C C . ARG A 1 80 ? 16.472 2.328 -21.690 1.00 97.31 80 ARG A C 1
ATOM 586 O O . ARG A 1 80 ? 17.328 1.981 -22.500 1.00 97.31 80 ARG A O 1
ATOM 593 N N . PRO A 1 81 ? 16.083 3.612 -21.577 1.00 95.62 81 PRO A N 1
ATOM 594 C CA . PRO A 1 81 ? 16.627 4.670 -22.430 1.00 95.62 81 PRO A CA 1
ATOM 595 C C . PRO A 1 81 ? 18.079 5.038 -22.089 1.00 95.62 81 PRO A C 1
ATOM 597 O O . PRO A 1 81 ? 18.769 5.610 -22.928 1.00 95.62 81 PRO A O 1
ATOM 600 N N . THR A 1 82 ? 18.544 4.723 -20.877 1.00 95.44 82 THR A N 1
ATOM 601 C CA . THR A 1 82 ? 19.949 4.837 -20.452 1.00 95.44 82 THR A CA 1
ATOM 602 C C . THR A 1 82 ? 20.336 3.598 -19.634 1.00 95.44 82 THR A C 1
ATOM 604 O O . THR A 1 82 ? 19.443 2.836 -19.238 1.00 95.44 82 THR A O 1
ATOM 607 N N . PRO A 1 83 ? 21.633 3.364 -19.355 1.00 92.19 83 PRO A N 1
ATOM 608 C CA . PRO A 1 83 ? 22.049 2.283 -18.463 1.00 92.19 83 PRO A CA 1
ATOM 609 C C . PRO A 1 83 ? 21.437 2.384 -17.058 1.00 92.19 83 PRO A C 1
ATOM 611 O O . PRO A 1 83 ? 21.155 1.357 -16.452 1.00 92.19 83 PRO A O 1
ATOM 614 N N . GLU A 1 84 ? 21.167 3.590 -16.566 1.00 95.25 84 GLU A N 1
ATOM 615 C CA . GLU A 1 84 ? 20.678 3.851 -15.209 1.00 95.25 84 GLU A CA 1
ATOM 616 C C . GLU A 1 84 ? 19.150 3.848 -15.132 1.00 95.25 84 GLU A C 1
ATOM 618 O O . GLU A 1 84 ? 18.594 3.481 -14.104 1.00 95.25 84 GLU A O 1
ATOM 623 N N . ARG A 1 85 ? 18.442 4.245 -16.195 1.00 97.50 85 ARG A N 1
ATOM 624 C CA . ARG A 1 85 ? 16.987 4.431 -16.146 1.00 97.50 85 ARG A CA 1
ATOM 625 C C . ARG A 1 85 ? 16.209 3.199 -16.590 1.00 97.50 85 ARG A C 1
ATOM 627 O O . ARG A 1 85 ? 16.427 2.665 -17.678 1.00 97.50 85 ARG A O 1
ATOM 634 N N . VAL A 1 86 ? 15.196 2.846 -15.803 1.00 98.62 86 VAL A N 1
ATOM 635 C CA . VAL A 1 86 ? 14.231 1.781 -16.100 1.00 98.62 86 VAL A CA 1
ATOM 636 C C . VAL A 1 86 ? 12.822 2.365 -16.151 1.00 98.62 86 VAL A C 1
ATOM 638 O O . VAL A 1 86 ? 12.428 3.103 -15.252 1.00 98.62 86 VAL A O 1
ATOM 641 N N . VAL A 1 87 ? 12.061 2.040 -17.199 1.00 98.69 87 VAL A N 1
ATOM 642 C CA . VAL A 1 87 ? 10.671 2.488 -17.386 1.00 98.69 87 VAL A CA 1
ATOM 643 C C . VAL A 1 87 ? 9.723 1.294 -17.319 1.00 98.69 87 VAL A C 1
ATOM 645 O O . VAL A 1 87 ? 9.953 0.276 -17.978 1.00 98.69 87 VAL A O 1
ATOM 648 N N . LEU A 1 88 ? 8.651 1.447 -16.544 1.00 98.81 88 LEU A N 1
ATOM 649 C CA . LEU A 1 88 ? 7.618 0.446 -16.295 1.00 98.81 88 LEU A CA 1
ATOM 650 C C . LEU A 1 88 ? 6.297 0.840 -16.965 1.00 98.81 88 LEU A C 1
ATOM 652 O O . LEU A 1 88 ? 6.023 2.030 -17.120 1.00 98.81 88 LEU A O 1
ATOM 656 N N . ASP A 1 89 ? 5.467 -0.151 -17.288 1.00 98.62 89 ASP A N 1
ATOM 657 C CA . ASP A 1 89 ? 4.089 -0.012 -17.805 1.00 98.62 89 ASP A CA 1
ATOM 658 C C . ASP A 1 89 ? 3.029 0.263 -16.714 1.00 98.62 89 ASP A C 1
ATOM 660 O O . ASP A 1 89 ? 1.842 0.017 -16.915 1.00 98.62 89 ASP A O 1
ATOM 664 N N . ALA A 1 90 ? 3.453 0.755 -15.545 1.00 98.25 90 ALA A N 1
ATOM 665 C CA . ALA A 1 90 ? 2.575 1.073 -14.422 1.00 98.25 90 ALA A CA 1
ATOM 666 C C . ALA A 1 90 ? 2.661 2.561 -14.066 1.00 98.25 90 ALA A C 1
ATOM 668 O O . ALA A 1 90 ? 3.648 3.012 -13.480 1.00 98.25 90 ALA A O 1
ATOM 669 N N . GLY A 1 91 ? 1.626 3.326 -14.410 1.00 97.56 91 GLY A N 1
ATOM 670 C CA . GLY A 1 91 ? 1.530 4.768 -14.160 1.00 97.56 91 GLY A CA 1
ATOM 671 C C . GLY A 1 91 ? 0.506 5.133 -13.083 1.00 97.56 91 GLY A C 1
ATOM 672 O O . GLY A 1 91 ? 0.238 4.347 -12.178 1.00 97.56 91 GLY A O 1
ATOM 673 N N . THR A 1 92 ? -0.086 6.329 -13.151 1.00 97.00 92 THR A N 1
ATOM 674 C CA . THR A 1 92 ? -1.119 6.796 -12.203 1.00 97.00 92 THR A CA 1
ATOM 675 C C . THR A 1 92 ? -2.397 5.974 -12.237 1.00 97.00 92 THR A C 1
ATOM 677 O O . THR A 1 92 ? -3.092 5.898 -11.225 1.00 97.00 92 THR A O 1
ATOM 680 N N . LYS A 1 93 ? -2.681 5.327 -13.370 1.00 96.69 93 LYS A N 1
ATOM 681 C CA . LYS A 1 93 ? -3.807 4.401 -13.529 1.00 96.69 93 LYS A CA 1
ATOM 682 C C . LYS A 1 93 ? -3.560 3.037 -12.886 1.00 96.69 93 LYS A C 1
ATOM 684 O O . LYS A 1 93 ? -4.495 2.257 -12.751 1.00 96.69 93 LYS A O 1
ATOM 689 N N . SER A 1 94 ? -2.330 2.787 -12.440 1.00 97.75 94 SER A N 1
ATOM 690 C CA . SER A 1 94 ? -1.936 1.581 -11.708 1.00 97.75 94 SER A CA 1
ATOM 691 C C . SER A 1 94 ? -1.551 1.878 -10.255 1.00 97.75 94 SER A C 1
ATOM 693 O O . SER A 1 94 ? -1.796 1.062 -9.372 1.00 97.75 94 SER A O 1
ATOM 695 N N . LEU A 1 95 ? -0.933 3.037 -10.011 1.00 95.75 95 LEU A N 1
ATOM 696 C CA . LEU A 1 95 ? -0.352 3.484 -8.746 1.00 95.75 95 LEU A CA 1
ATOM 697 C C . LEU A 1 95 ? -0.743 4.945 -8.520 1.00 95.75 95 LEU A C 1
ATOM 699 O O . LEU A 1 95 ? -0.217 5.847 -9.174 1.00 95.75 95 LEU A O 1
ATOM 703 N N . THR A 1 96 ? -1.627 5.218 -7.569 1.00 91.44 96 THR A N 1
ATOM 704 C CA . THR A 1 96 ? -2.213 6.553 -7.338 1.00 91.44 96 THR A CA 1
ATOM 705 C C . THR A 1 96 ? -1.169 7.664 -7.207 1.00 91.44 96 THR A C 1
ATOM 707 O O . THR A 1 96 ? -0.100 7.437 -6.646 1.00 91.44 96 THR A O 1
ATOM 710 N N . TYR A 1 97 ? -1.443 8.878 -7.701 1.00 87.94 97 TYR A N 1
ATOM 711 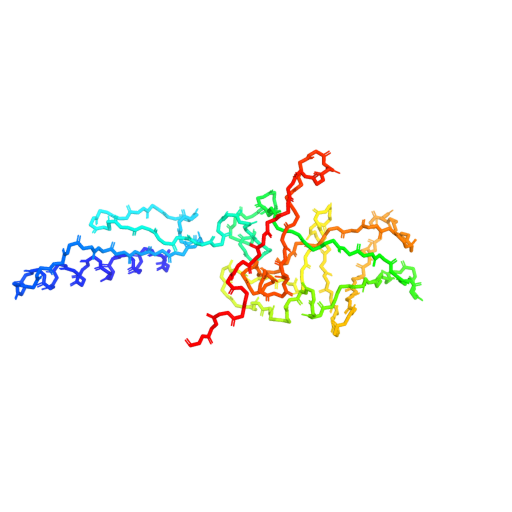C CA . TYR A 1 97 ? -0.432 9.950 -7.764 1.00 87.94 97 TYR A CA 1
ATOM 712 C C . TYR A 1 97 ? 0.031 10.475 -6.395 1.00 87.94 97 TYR A C 1
ATOM 714 O O . TYR A 1 97 ? 1.188 10.872 -6.273 1.00 87.94 97 TYR A O 1
ATOM 722 N N . TYR A 1 98 ? -0.845 10.447 -5.386 1.00 86.94 98 TYR A N 1
ATOM 723 C CA . TYR A 1 98 ? -0.590 11.022 -4.064 1.00 86.94 98 TYR A CA 1
ATOM 724 C C . TYR A 1 98 ? 0.660 10.441 -3.386 1.00 86.94 98 TYR A C 1
ATOM 726 O O . TYR A 1 98 ? 0.922 9.239 -3.455 1.00 86.94 98 TYR A O 1
ATOM 734 N N . VAL A 1 99 ? 1.412 11.319 -2.724 1.00 88.81 99 VAL A N 1
ATOM 735 C CA . VAL A 1 99 ? 2.583 10.986 -1.913 1.00 88.81 99 VAL A CA 1
ATOM 736 C C . VAL A 1 99 ? 2.443 11.732 -0.596 1.00 88.81 99 VAL A C 1
ATOM 738 O O . VAL A 1 99 ? 2.340 12.959 -0.596 1.00 88.81 99 VAL A O 1
ATOM 741 N N . GLN A 1 100 ? 2.439 10.995 0.510 1.00 87.38 100 GLN A N 1
ATOM 742 C CA . GLN A 1 100 ? 2.486 11.582 1.839 1.00 87.38 100 GLN A CA 1
ATOM 743 C C . GLN A 1 100 ? 3.889 12.165 2.069 1.00 87.38 100 GLN A C 1
ATOM 745 O O . GLN A 1 100 ? 4.870 11.425 2.100 1.00 87.38 100 GLN A O 1
ATOM 750 N N . THR A 1 101 ? 4.002 13.486 2.215 1.00 85.12 101 THR A N 1
ATOM 751 C CA . THR A 1 101 ? 5.297 14.159 2.443 1.00 85.12 101 THR A CA 1
ATOM 752 C C . THR A 1 101 ? 5.593 14.434 3.912 1.00 85.12 101 THR A C 1
ATOM 754 O O . THR A 1 101 ? 6.753 14.624 4.262 1.00 85.12 101 THR A O 1
ATOM 757 N N . ASP A 1 102 ? 4.566 14.418 4.764 1.00 83.19 102 ASP A N 1
ATOM 758 C CA . ASP A 1 102 ? 4.658 14.815 6.169 1.00 83.19 102 ASP A CA 1
ATOM 759 C C . ASP A 1 102 ? 4.160 13.714 7.113 1.00 83.19 102 ASP A C 1
ATOM 761 O O . ASP A 1 102 ? 3.346 12.866 6.746 1.00 83.19 102 ASP A O 1
ATOM 765 N N . GLY A 1 103 ? 4.593 13.762 8.373 1.00 84.62 103 GLY A N 1
ATOM 766 C CA . GLY A 1 103 ? 4.157 12.828 9.411 1.00 84.62 103 GLY A CA 1
ATOM 767 C C . GLY A 1 103 ? 4.896 11.486 9.400 1.00 84.62 103 GLY A C 1
ATOM 768 O O . GLY A 1 103 ? 5.889 11.293 8.705 1.00 84.62 103 GLY A O 1
ATOM 769 N N . ILE A 1 104 ? 4.417 10.553 10.225 1.00 85.62 104 ILE A N 1
ATOM 770 C CA . ILE A 1 104 ? 5.109 9.282 10.514 1.00 85.62 104 ILE A CA 1
ATOM 771 C C . ILE A 1 104 ? 5.030 8.249 9.377 1.00 85.62 104 ILE A C 1
ATOM 773 O O . ILE A 1 104 ? 5.733 7.247 9.417 1.00 85.62 104 ILE A O 1
ATOM 777 N N . THR A 1 105 ? 4.175 8.483 8.381 1.00 88.81 105 THR A N 1
ATOM 778 C CA . THR A 1 105 ? 3.947 7.596 7.229 1.00 88.81 105 THR A CA 1
ATOM 779 C C . THR A 1 105 ? 4.495 8.175 5.920 1.00 88.81 105 THR A C 1
ATOM 781 O O . THR A 1 105 ? 4.087 7.751 4.845 1.00 88.81 105 THR A O 1
ATOM 784 N N . GLY A 1 106 ? 5.374 9.182 5.972 1.00 88.00 106 GLY A N 1
ATOM 785 C CA . GLY A 1 106 ? 5.883 9.842 4.768 1.00 88.00 106 GLY A CA 1
ATOM 786 C C . GLY A 1 106 ? 6.879 8.982 3.983 1.00 88.00 106 GLY A C 1
ATOM 787 O O . GLY A 1 106 ? 8.007 8.779 4.433 1.00 88.00 106 GLY A O 1
ATOM 788 N N . ALA A 1 107 ? 6.498 8.506 2.794 1.00 87.81 107 ALA A N 1
ATOM 789 C CA . ALA A 1 107 ? 7.368 7.740 1.901 1.00 87.81 107 ALA A CA 1
ATOM 790 C C . ALA A 1 107 ? 7.900 8.586 0.729 1.00 87.81 107 ALA A C 1
ATOM 792 O O . ALA A 1 107 ? 7.230 9.460 0.183 1.00 87.81 107 ALA A O 1
ATOM 793 N N . ARG A 1 108 ? 9.130 8.298 0.288 1.00 91.31 108 ARG A N 1
ATOM 794 C CA . ARG A 1 108 ? 9.747 8.968 -0.867 1.00 91.31 108 ARG A CA 1
ATOM 795 C C . ARG A 1 108 ? 9.289 8.329 -2.179 1.00 91.31 108 ARG A C 1
ATOM 797 O O . ARG A 1 108 ? 9.394 7.116 -2.341 1.00 91.31 108 ARG A O 1
ATOM 804 N N . GLY A 1 109 ? 8.913 9.158 -3.153 1.00 93.94 109 GLY A N 1
ATOM 805 C CA . GLY A 1 109 ? 8.570 8.707 -4.505 1.00 93.94 109 GLY A CA 1
ATOM 806 C C . GLY A 1 109 ? 7.160 8.138 -4.615 1.00 93.94 109 GLY A C 1
ATOM 807 O O . GLY A 1 109 ? 6.294 8.488 -3.826 1.00 93.94 109 GLY A O 1
ATOM 808 N N . HIS A 1 110 ? 6.922 7.283 -5.611 1.00 95.75 110 HIS A N 1
ATOM 809 C CA . HIS A 1 110 ? 5.584 6.823 -6.013 1.00 95.75 110 HIS A CA 1
ATOM 810 C C . HIS A 1 110 ? 5.340 5.309 -5.844 1.00 95.75 110 HIS A C 1
ATOM 812 O O . HIS A 1 110 ? 4.476 4.753 -6.525 1.00 95.75 110 HIS A O 1
ATOM 818 N N . GLY A 1 111 ? 6.110 4.651 -4.979 1.00 96.56 111 GLY A N 1
ATOM 819 C CA . GLY A 1 111 ? 6.094 3.207 -4.729 1.00 96.56 111 GLY A CA 1
ATOM 820 C C . GLY A 1 111 ? 7.512 2.652 -4.584 1.00 96.56 111 GLY A C 1
ATOM 821 O O . GLY A 1 111 ? 8.478 3.322 -4.966 1.00 96.56 111 GLY A O 1
ATOM 822 N N . ARG A 1 112 ? 7.642 1.434 -4.049 1.00 97.50 112 ARG A N 1
ATOM 823 C CA . ARG A 1 112 ? 8.926 0.732 -3.846 1.00 97.50 112 ARG A CA 1
ATOM 824 C C . ARG A 1 112 ? 9.002 -0.540 -4.670 1.00 97.50 112 ARG A C 1
ATOM 826 O O . ARG A 1 112 ? 7.983 -1.197 -4.854 1.00 97.50 112 ARG A O 1
ATOM 833 N N . LEU A 1 113 ? 10.192 -0.928 -5.117 1.00 98.19 113 LEU A N 1
ATOM 834 C CA . LEU A 1 113 ? 10.367 -2.273 -5.666 1.00 98.19 113 LEU A CA 1
ATOM 835 C C . LEU A 1 113 ? 10.358 -3.280 -4.516 1.00 98.19 113 LEU A C 1
ATOM 837 O O . LEU A 1 113 ? 11.095 -3.105 -3.554 1.00 98.19 113 LEU A O 1
ATOM 841 N N . LYS A 1 114 ? 9.547 -4.336 -4.603 1.00 97.81 114 LYS A N 1
ATOM 842 C CA . LYS A 1 114 ? 9.417 -5.312 -3.509 1.00 97.81 114 LYS A CA 1
ATOM 843 C C . LYS A 1 114 ? 10.735 -6.014 -3.166 1.00 97.81 114 LYS A C 1
ATOM 845 O O . LYS A 1 114 ? 11.077 -6.122 -1.997 1.00 97.81 114 LYS A O 1
ATOM 850 N N . GLU A 1 115 ? 11.483 -6.432 -4.185 1.00 96.75 115 GLU A N 1
ATOM 851 C CA . GLU A 1 115 ? 12.777 -7.114 -4.014 1.00 96.75 115 GLU A CA 1
ATOM 852 C C . GLU A 1 115 ? 13.931 -6.148 -3.687 1.00 96.75 115 GLU A C 1
ATOM 854 O O . GLU A 1 115 ? 14.963 -6.569 -3.173 1.00 96.75 115 GLU A O 1
ATOM 859 N N . HIS A 1 116 ? 13.752 -4.851 -3.967 1.00 96.88 116 HIS A N 1
ATOM 860 C CA . HIS A 1 116 ? 14.744 -3.794 -3.735 1.00 96.88 116 HIS A CA 1
ATOM 861 C C . HIS A 1 116 ? 14.077 -2.548 -3.123 1.00 96.88 116 HIS A C 1
ATOM 863 O O . HIS A 1 116 ? 13.938 -1.530 -3.815 1.00 96.88 116 HIS A O 1
ATOM 869 N N . PRO A 1 117 ? 13.601 -2.599 -1.860 1.00 95.94 117 PRO A N 1
ATOM 870 C CA . PRO A 1 117 ? 12.792 -1.525 -1.273 1.00 95.94 117 PRO A CA 1
ATOM 871 C C . PRO A 1 117 ? 13.517 -0.181 -1.117 1.00 95.94 117 PRO A C 1
ATOM 873 O O . PRO A 1 117 ? 12.880 0.860 -0.940 1.00 95.94 117 PRO A O 1
ATOM 876 N N . GLU A 1 118 ? 14.846 -0.172 -1.201 1.00 94.81 118 GLU A N 1
ATOM 877 C CA . GLU A 1 118 ? 15.665 1.035 -1.293 1.00 94.81 118 GLU A CA 1
ATOM 878 C C . GLU A 1 118 ? 15.412 1.825 -2.590 1.00 94.81 118 GLU A C 1
ATOM 880 O O . GLU A 1 118 ? 15.568 3.051 -2.617 1.00 94.81 118 GLU A O 1
ATOM 885 N N . ILE A 1 119 ? 14.959 1.148 -3.650 1.00 97.38 119 ILE A N 1
ATOM 886 C CA . ILE A 1 119 ? 14.614 1.738 -4.943 1.00 97.38 119 ILE A CA 1
ATOM 887 C C . ILE A 1 119 ? 13.143 2.156 -4.940 1.00 97.38 119 ILE A C 1
ATOM 889 O O . ILE A 1 119 ? 12.237 1.383 -4.622 1.00 97.38 119 ILE A O 1
ATOM 893 N N . TYR A 1 120 ? 12.897 3.399 -5.349 1.00 96.88 120 TYR A N 1
ATOM 894 C CA . TYR A 1 120 ? 11.558 3.956 -5.500 1.00 96.88 120 TYR A CA 1
ATOM 895 C C . TYR A 1 120 ? 11.340 4.559 -6.876 1.00 96.88 120 TYR A C 1
ATOM 897 O O . TYR A 1 120 ? 12.269 5.012 -7.547 1.00 96.88 120 TYR A O 1
ATOM 905 N N . LEU A 1 121 ? 10.070 4.624 -7.259 1.00 97.69 121 LEU A N 1
ATOM 906 C CA . LEU A 1 121 ? 9.650 5.280 -8.488 1.00 97.69 121 LEU A CA 1
ATOM 907 C C . LEU A 1 121 ? 9.797 6.795 -8.332 1.00 97.69 121 LEU A C 1
ATOM 909 O O . LEU A 1 121 ? 9.117 7.412 -7.509 1.00 97.69 121 LEU A O 1
ATOM 913 N N . ASN A 1 122 ? 10.690 7.398 -9.113 1.00 95.31 122 ASN A N 1
ATOM 914 C CA . ASN A 1 122 ? 11.016 8.821 -9.025 1.00 95.31 122 ASN A CA 1
ATOM 915 C C . ASN A 1 122 ? 10.257 9.686 -10.040 1.00 95.31 122 ASN A C 1
ATOM 917 O O . ASN A 1 122 ? 10.258 10.911 -9.926 1.00 95.31 122 ASN A O 1
ATOM 921 N N . ARG A 1 123 ? 9.597 9.062 -11.019 1.00 94.44 123 ARG A N 1
ATOM 922 C CA . ARG A 1 123 ? 8.741 9.727 -12.006 1.00 94.44 123 ARG A CA 1
ATOM 923 C C . ARG A 1 123 ? 7.512 8.879 -12.275 1.00 94.44 123 ARG A C 1
ATOM 925 O O . ARG A 1 123 ? 7.581 7.648 -12.247 1.00 94.44 123 ARG A O 1
ATOM 932 N N . LYS A 1 124 ? 6.405 9.549 -12.587 1.00 94.00 124 LYS A N 1
ATOM 933 C CA . LYS A 1 124 ? 5.145 8.906 -12.947 1.00 94.00 124 LYS A CA 1
ATOM 934 C C . LYS A 1 124 ? 4.343 9.765 -13.924 1.00 94.00 124 LYS A C 1
ATOM 936 O O . LYS A 1 124 ? 4.331 10.986 -13.823 1.00 94.00 124 LYS A O 1
ATOM 941 N N . SER A 1 125 ? 3.689 9.094 -14.858 1.00 95.62 125 SER A N 1
ATOM 942 C CA . SER A 1 125 ? 2.720 9.605 -15.832 1.00 95.62 125 SER A CA 1
ATOM 943 C C . SER A 1 125 ? 1.492 8.690 -15.815 1.00 95.62 125 SER A C 1
ATOM 945 O O . SER A 1 125 ? 1.434 7.787 -14.983 1.00 95.62 125 SER A O 1
ATOM 947 N N . ASP A 1 126 ? 0.539 8.874 -16.726 1.00 97.12 126 ASP A N 1
ATOM 948 C CA . ASP A 1 126 ? -0.689 8.071 -16.786 1.00 97.12 126 ASP A CA 1
ATOM 949 C C . ASP A 1 126 ? -0.452 6.557 -16.818 1.00 97.12 126 ASP A C 1
ATOM 951 O O . ASP A 1 126 ? -0.984 5.838 -15.974 1.00 97.12 126 ASP A O 1
ATOM 955 N N . GLU A 1 127 ? 0.388 6.099 -17.749 1.00 97.69 127 GLU A N 1
ATOM 956 C CA . GLU A 1 127 ? 0.631 4.669 -18.017 1.00 97.69 127 GLU A CA 1
ATOM 957 C C . GLU A 1 127 ? 2.075 4.241 -17.727 1.00 97.69 127 GLU A C 1
ATOM 959 O O . GLU A 1 127 ? 2.412 3.071 -17.848 1.00 97.69 127 GLU A O 1
ATOM 964 N N . HIS A 1 128 ? 2.956 5.186 -17.379 1.00 98.12 128 HIS A N 1
ATOM 965 C CA . HIS A 1 128 ? 4.375 4.892 -17.184 1.00 98.12 128 HIS A CA 1
ATOM 966 C C . HIS A 1 128 ? 4.883 5.410 -15.849 1.00 98.12 128 HIS A C 1
ATOM 968 O O . HIS A 1 128 ? 4.538 6.518 -15.427 1.00 98.12 128 HIS A O 1
ATOM 974 N N . SER A 1 129 ? 5.803 4.665 -15.253 1.00 98.12 129 SER A N 1
ATOM 975 C CA . SER A 1 129 ? 6.668 5.137 -14.172 1.00 98.12 129 SER A CA 1
ATOM 976 C C . SER A 1 129 ? 8.119 4.792 -14.467 1.00 98.12 129 SER A C 1
ATOM 978 O O . SER A 1 129 ? 8.416 3.995 -15.356 1.00 98.12 129 SER A O 1
ATOM 980 N N . SER A 1 130 ? 9.045 5.428 -13.756 1.00 98.25 130 SER A N 1
ATOM 981 C CA . SER A 1 130 ? 10.460 5.085 -13.858 1.00 98.25 130 SER A CA 1
ATOM 982 C C . SER A 1 130 ? 11.165 5.164 -12.520 1.00 98.25 130 SER A C 1
ATOM 984 O O . SER A 1 130 ? 10.769 5.922 -11.631 1.00 98.25 130 SER A O 1
ATOM 986 N N . PHE A 1 131 ? 12.257 4.421 -12.430 1.00 98.31 131 PHE A N 1
ATOM 987 C CA . PHE A 1 131 ? 13.249 4.530 -11.374 1.00 98.31 131 PHE A CA 1
ATOM 988 C C . PHE A 1 131 ? 14.646 4.555 -11.996 1.00 98.31 131 PHE A C 1
ATOM 990 O O . PHE A 1 131 ? 14.837 4.148 -13.147 1.00 98.31 131 PHE A O 1
ATOM 997 N N . ASP A 1 132 ? 15.608 5.051 -11.226 1.00 97.50 132 ASP A N 1
ATOM 998 C CA . ASP A 1 132 ? 17.016 4.999 -11.595 1.00 97.50 132 ASP A CA 1
ATOM 999 C C . ASP A 1 132 ? 17.709 3.919 -10.742 1.00 97.50 132 ASP A C 1
ATOM 1001 O O . ASP A 1 132 ? 17.434 3.779 -9.547 1.00 97.50 132 ASP A O 1
ATOM 1005 N N . ILE A 1 133 ? 18.577 3.132 -11.371 1.00 96.75 133 ILE A N 1
ATOM 1006 C CA . ILE A 1 133 ? 19.396 2.101 -10.736 1.00 96.75 133 ILE A CA 1
ATOM 1007 C C . ILE A 1 133 ? 20.485 2.810 -9.923 1.00 96.75 133 ILE A C 1
ATOM 1009 O O . ILE A 1 133 ? 21.226 3.613 -10.498 1.00 96.75 133 ILE A O 1
ATOM 1013 N N . PRO A 1 134 ? 20.620 2.531 -8.614 1.00 94.81 134 PRO A N 1
ATOM 1014 C CA . PRO A 1 134 ? 21.675 3.135 -7.813 1.00 94.81 134 PRO A CA 1
ATOM 1015 C C . PRO A 1 134 ? 23.061 2.794 -8.370 1.00 94.81 134 PRO A C 1
ATOM 1017 O O . PRO A 1 134 ? 23.347 1.635 -8.696 1.00 94.81 134 PRO A O 1
ATOM 1020 N N . GLU A 1 135 ? 23.924 3.803 -8.465 1.00 93.31 135 GLU A N 1
ATOM 1021 C CA . GLU A 1 135 ? 25.301 3.639 -8.928 1.00 93.31 135 GLU A CA 1
ATOM 1022 C C . GLU A 1 135 ? 26.043 2.610 -8.062 1.00 93.31 135 GLU A C 1
ATOM 1024 O O . GLU A 1 135 ? 25.898 2.580 -6.841 1.00 93.31 135 GLU A O 1
ATOM 1029 N N . GLY A 1 136 ? 26.805 1.721 -8.701 1.00 92.81 136 GLY A N 1
ATOM 1030 C CA . GLY A 1 136 ? 27.568 0.683 -8.002 1.00 92.81 136 GLY A CA 1
ATOM 1031 C C . GLY A 1 136 ? 26.738 -0.460 -7.403 1.00 92.81 136 GLY A C 1
ATOM 1032 O O . GLY A 1 136 ? 27.324 -1.378 -6.839 1.00 92.81 136 GLY A O 1
ATOM 1033 N N . SER A 1 137 ? 25.406 -0.469 -7.552 1.00 94.00 137 SER A N 1
ATOM 1034 C CA . SER A 1 137 ? 24.549 -1.543 -7.012 1.00 94.00 137 SER A CA 1
ATOM 1035 C C . SER A 1 137 ? 24.756 -2.908 -7.679 1.00 94.00 137 SER A C 1
ATOM 1037 O O . SER A 1 137 ? 24.396 -3.935 -7.112 1.00 94.00 137 SER A O 1
ATOM 1039 N N . GLY A 1 138 ? 25.293 -2.935 -8.905 1.00 93.81 138 GLY A N 1
ATOM 1040 C CA . GLY A 1 138 ? 25.440 -4.156 -9.704 1.00 93.81 138 GLY A CA 1
ATOM 1041 C C . GLY A 1 138 ? 24.118 -4.743 -10.214 1.00 93.81 138 GLY A C 1
ATOM 1042 O O . GLY A 1 138 ? 24.141 -5.740 -10.938 1.00 93.81 138 GLY A O 1
ATOM 1043 N N . LEU A 1 139 ? 22.978 -4.125 -9.889 1.00 95.69 139 LEU A N 1
ATOM 1044 C CA . LEU A 1 139 ? 21.655 -4.600 -10.274 1.00 95.69 139 LEU A CA 1
ATOM 1045 C C . LEU A 1 139 ? 21.461 -4.526 -11.788 1.00 95.69 139 LEU A C 1
ATOM 1047 O O . LEU A 1 139 ? 21.817 -3.543 -12.440 1.00 95.69 139 LEU A O 1
ATOM 1051 N N . GLN A 1 140 ? 20.868 -5.581 -12.341 1.00 94.06 140 GLN A N 1
ATOM 1052 C CA . GLN A 1 140 ? 20.587 -5.697 -13.765 1.00 94.06 140 GLN A CA 1
ATOM 1053 C C . GLN A 1 140 ? 19.099 -5.906 -13.988 1.00 94.06 140 GLN A C 1
ATOM 1055 O O . GLN A 1 140 ? 18.468 -6.748 -13.357 1.00 94.06 140 GLN A O 1
ATOM 1060 N N . PHE A 1 141 ? 18.565 -5.142 -14.933 1.00 97.00 141 PHE A N 1
ATOM 1061 C CA . PHE A 1 141 ? 17.155 -5.144 -15.281 1.00 97.00 141 PHE A CA 1
ATOM 1062 C C . PHE A 1 141 ? 16.992 -5.325 -16.790 1.00 97.00 141 PHE A C 1
ATOM 1064 O O . PHE A 1 141 ? 17.704 -4.694 -17.572 1.00 97.00 141 PHE A O 1
ATOM 1071 N N . SER A 1 142 ? 16.066 -6.164 -17.240 1.00 97.38 142 SER A N 1
ATOM 1072 C CA . SER A 1 142 ? 15.890 -6.455 -18.672 1.00 97.38 142 SER A CA 1
ATOM 1073 C C . SER A 1 142 ? 14.505 -6.057 -19.163 1.00 97.38 142 SER A C 1
ATOM 1075 O O . SER A 1 142 ? 13.515 -6.262 -18.471 1.00 97.38 142 SER A O 1
ATOM 1077 N N . ILE A 1 143 ? 14.412 -5.518 -20.382 1.00 98.56 143 ILE A N 1
ATOM 1078 C CA . ILE A 1 143 ? 13.110 -5.284 -21.026 1.00 98.56 143 ILE A CA 1
ATOM 1079 C C . ILE A 1 143 ? 12.343 -6.617 -21.084 1.00 98.56 143 ILE A C 1
ATOM 1081 O O . ILE A 1 143 ? 12.916 -7.652 -21.415 1.00 98.56 143 ILE A O 1
ATOM 1085 N N . GLY A 1 144 ? 11.062 -6.590 -20.718 1.00 98.62 144 GLY A N 1
ATOM 1086 C CA . GLY A 1 144 ? 10.197 -7.762 -20.569 1.00 98.62 144 GLY A CA 1
ATOM 1087 C C . GLY A 1 144 ? 10.195 -8.383 -19.168 1.00 98.62 144 GLY A C 1
ATOM 1088 O O . GLY A 1 144 ? 9.291 -9.159 -18.857 1.00 98.62 144 GLY A O 1
ATOM 1089 N N . GLN A 1 145 ? 11.148 -8.033 -18.298 1.00 98.44 145 GLN A N 1
ATOM 1090 C CA . GLN A 1 145 ? 11.163 -8.494 -16.909 1.00 98.44 145 GLN A CA 1
ATOM 1091 C C . GLN A 1 145 ? 9.927 -7.987 -16.158 1.00 98.44 145 GLN A C 1
ATOM 1093 O O . GLN A 1 145 ? 9.526 -6.831 -16.304 1.00 98.44 145 GLN A O 1
ATOM 1098 N N . LYS A 1 146 ? 9.346 -8.858 -15.329 1.00 98.38 146 LYS A N 1
ATOM 1099 C CA . LYS A 1 146 ? 8.264 -8.512 -14.407 1.00 98.38 146 LYS A CA 1
ATOM 1100 C C . LYS A 1 146 ? 8.833 -8.081 -13.059 1.00 98.38 146 LYS A C 1
ATOM 1102 O O . LYS A 1 146 ? 9.743 -8.730 -12.546 1.00 98.38 146 LYS A O 1
ATOM 1107 N N . ILE A 1 147 ? 8.296 -7.002 -12.500 1.00 98.12 147 ILE A N 1
ATOM 1108 C CA . ILE A 1 147 ? 8.666 -6.473 -11.185 1.00 98.12 147 ILE A CA 1
ATOM 1109 C C . ILE A 1 147 ? 7.395 -6.194 -10.386 1.00 98.12 147 ILE A C 1
ATOM 1111 O O . ILE A 1 147 ? 6.413 -5.691 -10.925 1.00 98.12 147 ILE A O 1
ATOM 1115 N N . GLU A 1 148 ? 7.427 -6.500 -9.094 1.00 98.50 148 GLU A N 1
ATOM 1116 C CA . GLU A 1 148 ? 6.381 -6.126 -8.148 1.00 98.50 148 GLU A CA 1
ATOM 1117 C C . GLU A 1 148 ? 6.690 -4.774 -7.493 1.00 98.50 148 GLU A C 1
ATOM 1119 O O . GLU A 1 148 ? 7.784 -4.556 -6.963 1.00 98.50 148 GLU A O 1
ATOM 1124 N N . ILE A 1 149 ? 5.704 -3.879 -7.504 1.00 98.56 149 ILE A N 1
ATOM 1125 C CA . ILE A 1 149 ? 5.786 -2.550 -6.901 1.00 98.56 149 ILE A CA 1
ATOM 1126 C C . ILE A 1 149 ? 4.877 -2.512 -5.675 1.00 98.56 149 ILE A C 1
ATOM 1128 O O . ILE A 1 149 ? 3.666 -2.684 -5.801 1.00 98.56 149 ILE A O 1
ATOM 1132 N N . ILE A 1 150 ? 5.434 -2.238 -4.500 1.00 98.44 150 ILE A N 1
ATOM 1133 C CA . ILE A 1 150 ? 4.659 -1.917 -3.300 1.00 98.44 150 ILE A CA 1
ATOM 1134 C C . ILE A 1 150 ? 4.112 -0.490 -3.478 1.00 98.44 150 ILE A C 1
ATOM 1136 O O . ILE A 1 150 ? 4.914 0.444 -3.622 1.00 98.44 150 ILE A O 1
ATOM 1140 N N . PRO A 1 151 ? 2.782 -0.283 -3.505 1.00 97.69 151 PRO A N 1
ATOM 1141 C CA . PRO A 1 151 ? 2.215 1.055 -3.607 1.00 97.69 151 PRO A CA 1
ATOM 1142 C C . PRO A 1 151 ? 2.512 1.861 -2.337 1.00 97.69 151 PRO A C 1
ATOM 1144 O O . PRO A 1 151 ? 2.662 1.293 -1.259 1.00 97.69 151 PRO A O 1
ATOM 1147 N N . ASN A 1 152 ? 2.545 3.192 -2.445 1.00 96.19 152 ASN A N 1
ATOM 1148 C CA . ASN A 1 152 ? 2.603 4.051 -1.255 1.00 96.19 152 ASN A CA 1
ATOM 1149 C C . ASN A 1 152 ? 1.368 3.874 -0.382 1.00 96.19 152 ASN A C 1
ATOM 1151 O O . ASN A 1 152 ? 1.501 3.687 0.817 1.00 96.19 152 ASN A O 1
AT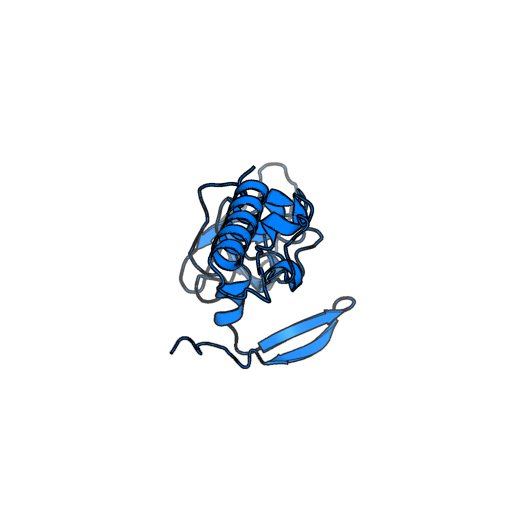OM 1155 N N . HIS A 1 153 ? 0.190 3.859 -1.010 1.00 95.81 153 HIS A N 1
ATOM 1156 C CA . HIS A 1 153 ? -1.071 3.724 -0.307 1.00 95.81 153 HIS A CA 1
ATOM 1157 C C . HIS A 1 153 ? -1.949 2.634 -0.938 1.00 95.81 153 HIS A C 1
ATOM 1159 O O . HIS A 1 153 ? -2.388 2.747 -2.090 1.00 95.81 153 HIS A O 1
ATOM 1165 N N . ALA A 1 154 ? -2.215 1.576 -0.172 1.00 96.69 154 ALA A N 1
ATOM 1166 C CA . ALA A 1 154 ? -2.978 0.404 -0.601 1.00 96.69 154 ALA A CA 1
ATOM 1167 C C . ALA A 1 154 ? -4.428 0.745 -0.978 1.00 96.69 154 ALA A C 1
ATOM 1169 O O . ALA A 1 154 ? -4.899 0.389 -2.058 1.00 96.69 154 ALA A O 1
ATOM 1170 N N . CYS A 1 155 ? -5.133 1.486 -0.118 1.00 95.81 155 CYS A N 1
ATOM 1171 C CA . CYS A 1 155 ? -6.570 1.744 -0.253 1.00 95.81 155 CYS A CA 1
ATOM 1172 C C . CYS A 1 155 ? -6.965 2.387 -1.597 1.00 95.81 155 CYS A C 1
ATOM 1174 O O . CYS A 1 155 ? -7.808 1.824 -2.303 1.00 95.81 155 CYS A O 1
ATOM 1176 N N . PRO A 1 156 ? -6.381 3.532 -2.005 1.00 96.19 156 PRO A N 1
ATOM 1177 C CA . PRO A 1 156 ? -6.756 4.155 -3.265 1.00 96.19 156 PRO A CA 1
ATOM 1178 C C . PRO A 1 156 ? -6.202 3.374 -4.467 1.00 96.19 156 PRO A C 1
ATOM 1180 O O . PRO A 1 156 ? -6.822 3.408 -5.526 1.00 96.19 156 PRO A O 1
ATOM 1183 N N . THR A 1 157 ? -5.103 2.624 -4.306 1.00 97.44 157 THR A N 1
ATOM 1184 C CA . THR A 1 157 ? -4.589 1.718 -5.347 1.00 97.44 157 THR A CA 1
ATOM 1185 C C . THR A 1 157 ? -5.602 0.618 -5.642 1.00 97.44 157 THR A C 1
ATOM 1187 O O . THR A 1 157 ? -5.954 0.416 -6.796 1.00 97.44 157 THR A O 1
ATOM 1190 N N . THR A 1 158 ? -6.157 -0.030 -4.616 1.00 97.38 158 THR A N 1
ATOM 1191 C CA . THR A 1 158 ? -7.201 -1.058 -4.763 1.00 97.38 158 THR A CA 1
ATOM 1192 C C . THR A 1 158 ? -8.427 -0.544 -5.517 1.00 97.38 158 THR A C 1
ATOM 1194 O O . THR A 1 158 ? -9.002 -1.265 -6.326 1.00 97.38 158 THR A O 1
ATOM 1197 N N . ASN A 1 159 ? -8.798 0.725 -5.335 1.00 97.31 159 ASN A N 1
ATOM 1198 C CA . ASN A 1 159 ? -9.934 1.329 -6.033 1.00 97.31 159 ASN A CA 1
ATOM 1199 C C . ASN A 1 159 ? -9.712 1.532 -7.554 1.00 97.31 159 ASN A C 1
ATOM 1201 O O . ASN A 1 159 ? -10.662 1.864 -8.267 1.00 97.31 159 ASN A O 1
ATOM 1205 N N . LEU A 1 160 ? -8.490 1.337 -8.064 1.00 97.50 160 LEU A N 1
ATOM 1206 C CA . LEU A 1 160 ? -8.180 1.397 -9.499 1.00 97.50 160 LEU A CA 1
ATOM 1207 C C . LEU A 1 160 ? -8.446 0.073 -10.231 1.00 97.50 160 LEU A C 1
ATOM 1209 O O . LEU A 1 160 ? -8.561 0.079 -11.454 1.00 97.50 160 LEU A O 1
ATOM 1213 N N . TYR A 1 161 ? -8.577 -1.045 -9.510 1.00 98.25 161 TYR A N 1
ATOM 1214 C CA . TYR A 1 161 ? -8.661 -2.384 -10.097 1.00 98.25 161 TYR A CA 1
ATOM 1215 C C . TYR A 1 161 ? -10.021 -3.029 -9.850 1.00 98.25 161 TYR A C 1
ATOM 1217 O O . TYR A 1 161 ? -10.595 -2.899 -8.773 1.00 98.25 161 TYR A O 1
ATOM 1225 N N . ASP A 1 162 ? -10.524 -3.773 -10.837 1.00 98.38 162 ASP A N 1
ATOM 1226 C CA . ASP A 1 162 ? -11.751 -4.566 -10.689 1.00 98.38 162 ASP A CA 1
ATOM 1227 C C . ASP A 1 162 ? -11.528 -5.855 -9.878 1.00 98.38 162 ASP A C 1
ATOM 1229 O O . ASP A 1 162 ? -12.471 -6.385 -9.289 1.00 98.38 162 ASP A O 1
ATOM 1233 N N . VAL A 1 163 ? -10.293 -6.368 -9.838 1.00 98.44 163 VAL A N 1
ATOM 1234 C CA . VAL A 1 163 ? -9.933 -7.614 -9.148 1.00 98.44 163 VAL A CA 1
ATOM 1235 C C . VAL A 1 163 ? -8.553 -7.536 -8.492 1.00 98.44 163 VAL A C 1
ATOM 1237 O O . VAL A 1 163 ? -7.677 -6.809 -8.954 1.00 98.44 163 VAL A O 1
ATOM 1240 N N . ILE A 1 164 ? -8.340 -8.350 -7.460 1.00 98.31 164 ILE A N 1
ATOM 1241 C CA . ILE A 1 164 ? -7.042 -8.622 -6.827 1.00 98.31 164 ILE A CA 1
ATOM 1242 C C . ILE A 1 164 ? -6.681 -10.082 -7.102 1.00 98.31 164 ILE A C 1
ATOM 1244 O O . ILE A 1 164 ? -7.526 -10.965 -6.985 1.00 98.31 164 ILE A O 1
ATOM 1248 N N . HIS A 1 165 ? -5.438 -10.354 -7.494 1.00 98.56 165 HIS A N 1
ATOM 1249 C CA . HIS A 1 165 ? -4.950 -11.722 -7.688 1.00 98.56 165 HIS A CA 1
ATOM 1250 C C . HIS A 1 165 ? -4.275 -12.197 -6.399 1.00 98.56 165 HIS A C 1
ATOM 1252 O O . HIS A 1 165 ? -3.242 -11.654 -6.011 1.00 98.56 165 HIS A O 1
ATOM 1258 N N . ALA A 1 166 ? -4.847 -13.198 -5.731 1.00 98.25 166 ALA A N 1
ATOM 1259 C CA . ALA A 1 166 ? -4.269 -13.780 -4.526 1.00 98.25 166 ALA A CA 1
ATOM 1260 C C . ALA A 1 166 ? -3.191 -14.798 -4.916 1.00 98.25 166 ALA A C 1
ATOM 1262 O O . ALA A 1 166 ? -3.471 -15.798 -5.586 1.00 98.25 166 ALA A O 1
ATOM 1263 N N . VAL A 1 167 ? -1.948 -14.529 -4.515 1.00 97.94 167 VAL A N 1
ATOM 1264 C CA . VAL A 1 167 ? -0.775 -15.309 -4.924 1.00 97.94 167 VAL A CA 1
ATOM 1265 C C . VAL A 1 167 ? -0.191 -16.071 -3.741 1.00 97.94 167 VAL A C 1
ATOM 1267 O O . VAL A 1 167 ? 0.120 -15.488 -2.705 1.00 97.94 167 VAL A O 1
ATOM 1270 N N . ARG A 1 168 ? 0.046 -17.373 -3.920 1.00 97.56 168 ARG A N 1
ATOM 1271 C CA . ARG A 1 168 ? 0.775 -18.217 -2.967 1.00 97.56 168 ARG A CA 1
ATOM 1272 C C . ARG A 1 168 ? 1.881 -18.966 -3.695 1.00 97.56 168 ARG A C 1
ATOM 1274 O O . ARG A 1 168 ? 1.655 -19.552 -4.750 1.00 97.56 168 ARG A O 1
ATOM 1281 N N . LYS A 1 169 ? 3.098 -18.959 -3.135 1.00 96.06 169 LYS A N 1
ATOM 1282 C CA . LYS A 1 169 ? 4.271 -19.662 -3.703 1.00 96.06 169 LYS A CA 1
ATOM 1283 C C . LYS A 1 169 ? 4.483 -19.357 -5.201 1.00 96.06 169 LYS A C 1
ATOM 1285 O O . LYS A 1 169 ? 4.768 -20.253 -5.993 1.00 96.06 169 LYS A O 1
ATOM 1290 N N . GLY A 1 170 ? 4.294 -18.092 -5.588 1.00 94.12 170 GLY A N 1
ATOM 1291 C CA . GLY A 1 170 ? 4.475 -17.621 -6.965 1.00 94.12 170 GLY A CA 1
ATOM 1292 C C . GLY A 1 170 ? 3.382 -18.041 -7.955 1.00 94.12 170 GLY A C 1
ATOM 1293 O O . GLY A 1 170 ? 3.593 -17.934 -9.160 1.00 94.12 170 GLY A O 1
ATOM 1294 N N . ARG A 1 171 ? 2.228 -18.536 -7.488 1.00 97.38 171 ARG A N 1
ATOM 1295 C CA . ARG A 1 171 ? 1.087 -18.909 -8.337 1.00 97.38 171 ARG A CA 1
ATOM 1296 C C . ARG A 1 171 ? -0.179 -18.201 -7.879 1.00 97.38 171 ARG A C 1
ATOM 1298 O O . ARG A 1 171 ? -0.403 -18.068 -6.680 1.00 97.38 171 ARG A O 1
ATOM 1305 N N . VAL A 1 172 ? -1.000 -17.774 -8.834 1.00 98.38 172 VAL A N 1
ATOM 1306 C CA . VAL A 1 172 ? -2.348 -17.270 -8.547 1.00 98.38 172 VAL A CA 1
ATOM 1307 C C . VAL A 1 172 ? -3.202 -18.450 -8.090 1.00 98.38 172 VAL A C 1
ATOM 1309 O O . VAL A 1 172 ? -3.341 -19.424 -8.828 1.00 98.38 172 VAL A O 1
ATOM 1312 N N . GLU A 1 173 ? -3.736 -18.372 -6.875 1.00 98.31 173 GLU A N 1
ATOM 1313 C CA . GLU A 1 173 ? -4.668 -19.369 -6.332 1.00 98.31 173 GLU A CA 1
ATOM 1314 C C . GLU A 1 173 ? -6.116 -18.905 -6.465 1.00 98.31 173 GLU A C 1
ATOM 1316 O O 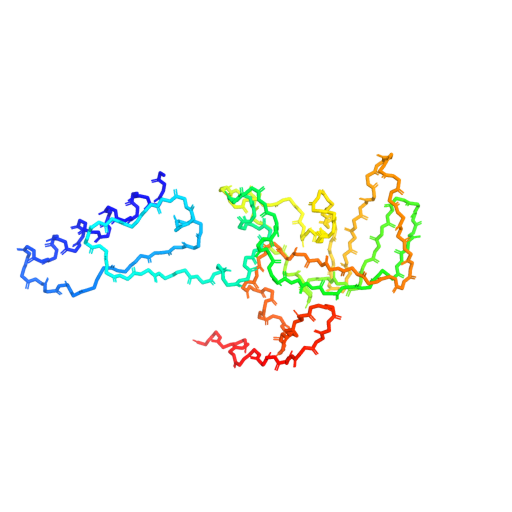. GLU A 1 173 ? -6.995 -19.708 -6.767 1.00 98.31 173 GLU A O 1
ATOM 1321 N N . GLU A 1 174 ? -6.358 -17.606 -6.283 1.00 98.38 174 GLU A N 1
ATOM 1322 C CA . GLU A 1 174 ? -7.694 -17.020 -6.328 1.00 98.38 174 GLU A CA 1
ATOM 1323 C C . GLU A 1 174 ? -7.674 -15.642 -6.995 1.00 98.38 174 GLU A C 1
ATOM 1325 O O . GLU A 1 174 ? -6.644 -14.965 -7.073 1.00 98.38 174 GLU A O 1
ATOM 1330 N N . VAL A 1 175 ? -8.844 -15.213 -7.466 1.00 98.50 175 VAL A N 1
ATOM 1331 C CA . VAL A 1 175 ? -9.078 -13.867 -7.993 1.00 98.50 175 VAL A CA 1
ATOM 1332 C C . VAL A 1 175 ? -10.257 -13.274 -7.234 1.00 98.50 175 VAL A C 1
ATOM 1334 O O . VAL A 1 175 ? -11.381 -13.764 -7.340 1.00 98.50 175 VAL A O 1
ATOM 1337 N N . TRP A 1 176 ? -10.000 -12.229 -6.454 1.00 98.31 176 TRP A N 1
ATOM 1338 C CA . TRP A 1 176 ? -11.007 -11.580 -5.623 1.00 98.31 176 TRP A CA 1
ATOM 1339 C C . TRP A 1 176 ? -11.585 -10.358 -6.333 1.00 98.31 176 TRP A C 1
ATOM 1341 O O . TRP A 1 176 ? -10.819 -9.463 -6.695 1.00 98.31 176 TRP A O 1
ATOM 1351 N N . PRO A 1 177 ? -12.910 -10.268 -6.526 1.00 98.44 177 PRO A N 1
ATOM 1352 C CA . PRO A 1 177 ? -13.524 -9.056 -7.049 1.00 98.44 177 PRO A CA 1
ATOM 1353 C C . PRO A 1 177 ? -13.420 -7.907 -6.040 1.00 98.44 177 PRO A C 1
ATOM 1355 O O . PRO A 1 177 ? -13.708 -8.071 -4.853 1.00 98.44 177 PRO A O 1
ATOM 1358 N N . VAL A 1 178 ? -13.086 -6.709 -6.522 1.00 98.00 178 VAL A N 1
ATOM 1359 C CA . VAL A 1 178 ? -13.177 -5.466 -5.743 1.00 98.00 178 VAL A CA 1
ATOM 1360 C C . VAL A 1 178 ? -14.621 -4.964 -5.815 1.00 98.00 178 VAL A C 1
ATOM 1362 O O . VAL A 1 178 ? -14.952 -3.999 -6.503 1.00 98.00 178 VAL A O 1
ATOM 1365 N N . SER A 1 179 ? -15.517 -5.651 -5.104 1.00 97.19 179 SER A N 1
ATOM 1366 C CA . SER A 1 179 ? -16.977 -5.465 -5.197 1.00 97.19 179 SER A CA 1
ATOM 1367 C C . SER A 1 179 ? -17.456 -4.028 -4.942 1.00 97.19 179 SER A C 1
ATOM 1369 O O . SER A 1 179 ? -18.501 -3.616 -5.451 1.00 97.19 179 SER A O 1
ATOM 1371 N N . CYS A 1 180 ? -16.688 -3.250 -4.175 1.00 96.19 180 CYS A N 1
ATOM 1372 C CA . CYS A 1 180 ? -17.012 -1.872 -3.806 1.00 96.19 180 CYS A CA 1
ATOM 1373 C C . CYS A 1 180 ? -16.252 -0.810 -4.618 1.00 96.19 180 CYS A C 1
ATOM 1375 O O . CYS A 1 180 ? -16.264 0.364 -4.238 1.00 96.19 180 CYS A O 1
ATOM 1377 N N . ARG A 1 181 ? -15.612 -1.176 -5.739 1.00 96.88 181 ARG A N 1
ATOM 1378 C CA . ARG A 1 181 ? -14.877 -0.216 -6.574 1.00 96.88 181 ARG A CA 1
ATOM 1379 C C . ARG A 1 181 ? -15.770 0.956 -6.999 1.00 96.88 181 ARG A C 1
ATOM 1381 O O . ARG A 1 181 ? -16.859 0.766 -7.548 1.00 96.88 181 ARG A O 1
ATOM 1388 N N . GLY A 1 182 ? -15.305 2.179 -6.742 1.00 94.38 182 GLY A N 1
ATOM 1389 C CA . GLY A 1 182 ? -15.988 3.419 -7.121 1.00 94.38 182 GLY A CA 1
ATOM 1390 C C . GLY A 1 182 ? -17.327 3.672 -6.415 1.00 94.38 182 GLY A C 1
ATOM 1391 O O . GLY A 1 182 ? -18.111 4.499 -6.881 1.00 94.38 182 GLY A O 1
ATOM 1392 N N . LYS A 1 183 ? -17.633 2.977 -5.311 1.00 95.50 183 LYS A N 1
ATOM 1393 C CA . LYS A 1 183 ? -18.882 3.154 -4.544 1.00 95.50 183 LYS A CA 1
ATOM 1394 C C . LYS A 1 183 ? -18.783 4.297 -3.521 1.00 95.50 183 LYS A C 1
ATOM 1396 O O . LYS A 1 183 ? -19.102 4.117 -2.353 1.00 95.50 183 LYS A O 1
ATOM 1401 N N . SER A 1 184 ? -18.365 5.476 -3.978 1.00 92.12 184 SER A N 1
ATOM 1402 C CA . SER A 1 184 ? -18.277 6.714 -3.186 1.00 92.12 184 SER A CA 1
ATOM 1403 C C . SER A 1 184 ? -19.435 7.650 -3.545 1.00 92.12 184 SER A C 1
ATOM 1405 O O . SER A 1 184 ? -19.231 8.647 -4.234 1.00 92.12 184 SER A O 1
ATOM 1407 N N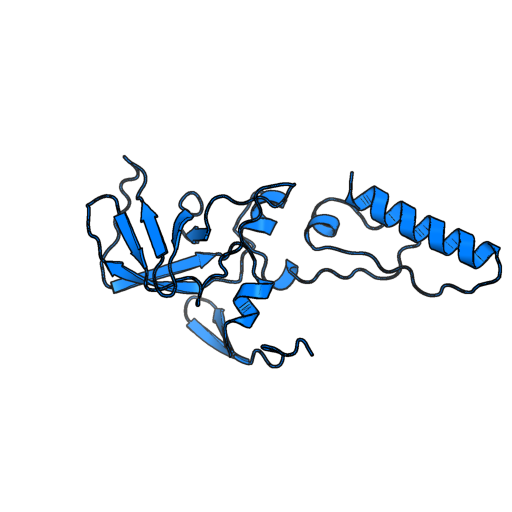 . ARG A 1 185 ? -20.661 7.258 -3.185 1.00 85.25 185 ARG A N 1
ATOM 1408 C CA . ARG A 1 185 ? -21.901 7.977 -3.518 1.00 85.25 185 ARG A CA 1
ATOM 1409 C C . ARG A 1 185 ? -22.467 8.720 -2.322 1.00 85.25 185 ARG A C 1
ATOM 1411 O O . ARG A 1 185 ? -22.277 8.207 -1.200 1.00 85.25 185 ARG A O 1
#

Foldseek 3Di:
DVLVVVLVVQQVVQVVCVVVVHHDPAREEEEPLSVVPDDHDPSHDYYDYDCQCAPFQLSCLSVVDCPSRNDWQKWFFADDPDQFKTKTQAACLQAPPDAACDDSRGDPEFWAFSVGRVWHFNDHDDGMTMTTHDPPPPDDDDGGDMTITGGSGDVVNLLSDQWDFDDDPRDGPDIGGPVCRPVPD

Sequence (185 aa):
AVNRASQETMVETAELLRSSGIPVEEVSVGSTPSLLLDGVLSGVTEIRPGTYVFMDADQAQVTGTYEFCAQTVLATIISRPTPERVVLDAGTKSLTYYVQTDGITGARGHGRLKEHPEIYLNRKSDEHSSFDIPEGSGLQFSIGQKIEIIPNHACPTTNLYDVIHAVRKGRVEEVWPVSCRGKSR

Nearest PDB structures (foldseek):
  4v15-assembly1_B  TM=8.653E-01  e=1.498E-14  Achromobacter xylosoxidans
  4pb3-assembly1_B  TM=8.757E-01  e=6.159E-13  Delftia sp. HT23
  3wqc-assembly1_A  TM=8.629E-01  e=6.159E-13  Delftia sp. HT23
  3wqg-assembly1_A  TM=8.540E-01  e=7.001E-13  Delftia sp. HT23
  6qkb-assembly1_B  TM=7.897E-01  e=7.464E-13  Paracoccus denitrificans

pLDDT: mean 94.58, std 5.6, range [60.31, 98.88]

Mean predicted aligned error: 3.92 Å